Protein AF-A0A0M0JFM5-F1 (afdb_monomer)

InterPro domains:
  IPR006751 TAFII55 protein, conserved region [PF04658] (6-136)
  IPR006751 TAFII55 protein, conserved region [SM01370] (5-150)
  IPR037817 Transcription initiation factor TFIID subunit 7 [PTHR12228] (5-151)

Radius of gyration: 29.66 Å; Cα contacts (8 Å, |Δi|>4): 193; c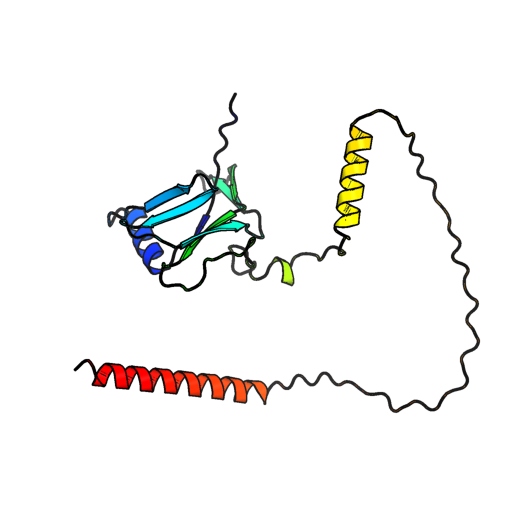hains: 1; bounding box: 48×75×88 Å

Nearest PDB structures (foldseek):
  5fur-assembly1_H  TM=8.829E-01  e=1.639E-09  Homo sapiens
  7eg9-assembly1_G  TM=7.108E-01  e=5.028E-10  Homo sapiens
  7egb-assembly1_G  TM=7.111E-01  e=5.659E-10  Homo sapiens
  4oy2-assembly3_F  TM=6.528E-01  e=6.028E-08  Saccharomyces cerevisiae S288C
  7xn7-assembly1_u  TM=4.251E-01  e=2.366E-03  Komagataella phaffii

Organism: NCBI:txid1460289

Foldseek 3Di:
DPPPADDDAAEADDPVLVVVVVCVVVVNDDKDWDWDADPVRQIWIDIVNATWQKDKAFEPDKAWDWDDDPVPDTDTRDIYGIYIHTHHPPPPDRPPHNYDCAHPDPVGHNVVVPPDDDDPDDDPVVVVVVVVVVVVCVVDPDDDPDDPDPDPPPPPPPDDDPDDDDDDDPPPPPPDPPPVVDPVVVVVVVVVVVVVVVVVVVVVVVVVVVD

Sequence (211 aa):
MTDSRE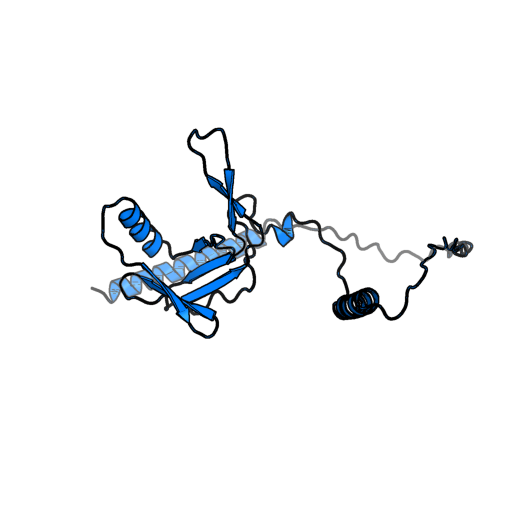ELMLLNVPDDVGVRLRKFLAGDEGVRLEVAFAPNGNPEVYVDGMPLHASLTSLPTVVEVHKSIDGSTFFKAGEIGRVLVTQPLVAAASPAAAELPDGLTPPAVDIRRRKWRKRPARDPAEVEHVAVELEALRGGSLKPEFELIKVEQEVPIEKPLPPPPPAAMPPSLKMKLVVSRSEDRARIQAKIEAVTKACDAARDKLKALGG

Solvent-accessible surface area (backbone atoms only — not comparable to full-atom values): 13369 Å² total; per-residue (Å²): 130,82,84,83,70,79,84,53,68,45,80,45,61,46,69,75,58,45,55,51,52,52,39,27,77,72,70,77,48,95,68,53,79,47,79,49,64,46,98,88,66,51,47,44,38,28,52,72,84,44,68,35,42,45,29,78,20,30,43,72,47,81,41,75,40,67,49,60,93,79,81,77,59,74,43,84,71,44,55,29,48,38,32,39,42,39,38,61,69,84,53,94,63,74,71,79,49,73,51,46,67,40,38,97,47,83,92,28,57,41,28,70,82,74,69,47,82,81,70,80,87,72,59,66,70,58,53,51,52,52,50,54,50,52,50,54,58,71,69,58,89,62,88,78,84,82,75,90,75,84,78,83,74,80,72,78,77,75,75,79,73,79,78,75,76,86,67,81,74,72,83,76,79,76,79,70,85,72,79,67,83,56,68,56,56,54,54,50,49,52,51,51,53,52,50,51,53,50,51,50,54,50,50,52,53,50,55,68,71,71,109

pLDDT: mean 78.9, std 17.41, range [34.56, 97.38]

Mean predicted aligned error: 17.87 Å

Structure (mmCIF, N/CA/C/O backbone):
data_AF-A0A0M0JFM5-F1
#
_entry.id   AF-A0A0M0JFM5-F1
#
loop_
_atom_site.group_PDB
_atom_site.id
_atom_site.type_symbol
_atom_site.label_atom_id
_atom_site.label_alt_id
_atom_site.label_comp_id
_atom_site.label_asym_id
_atom_site.label_entity_id
_atom_site.label_seq_id
_atom_site.pdbx_PDB_ins_code
_atom_site.Cartn_x
_atom_site.Cartn_y
_atom_site.Cartn_z
_atom_site.occupancy
_atom_site.B_iso_or_equiv
_atom_site.auth_seq_id
_atom_site.auth_comp_id
_atom_site.auth_asym_id
_atom_site.auth_atom_id
_atom_site.pdbx_PDB_model_num
A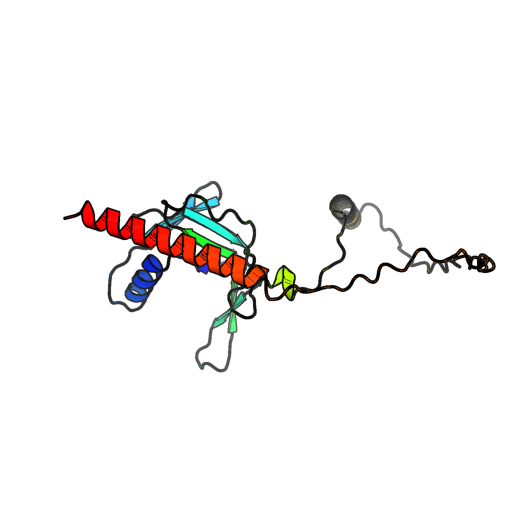TOM 1 N N . MET A 1 1 ? 10.971 27.921 -5.760 1.00 42.94 1 MET A N 1
ATOM 2 C CA . MET A 1 1 ? 9.744 27.239 -5.302 1.00 42.94 1 MET A CA 1
ATOM 3 C C . MET A 1 1 ? 10.110 25.798 -5.030 1.00 42.94 1 MET A C 1
ATOM 5 O O . MET A 1 1 ? 10.328 25.057 -5.975 1.00 42.94 1 MET A O 1
ATOM 9 N N . THR A 1 2 ? 10.293 25.429 -3.765 1.00 51.41 2 THR A N 1
ATOM 10 C CA . THR A 1 2 ? 10.287 24.016 -3.374 1.00 51.41 2 THR A CA 1
ATOM 11 C C . THR A 1 2 ? 8.880 23.498 -3.648 1.00 51.41 2 THR A C 1
ATOM 13 O O . THR A 1 2 ? 7.916 24.044 -3.116 1.00 51.41 2 THR A O 1
ATOM 16 N N . ASP A 1 3 ? 8.755 22.542 -4.565 1.00 59.69 3 ASP A N 1
ATOM 17 C CA . ASP A 1 3 ? 7.495 21.864 -4.871 1.00 59.69 3 ASP A CA 1
ATOM 18 C C . ASP A 1 3 ? 7.131 21.001 -3.653 1.00 59.69 3 ASP A C 1
ATOM 20 O O . ASP A 1 3 ? 7.592 19.871 -3.515 1.00 59.69 3 ASP A O 1
ATOM 24 N N . SER A 1 4 ? 6.409 21.585 -2.694 1.00 75.44 4 SER A N 1
ATOM 25 C CA . SER A 1 4 ? 5.980 20.921 -1.459 1.00 75.44 4 SER A CA 1
ATOM 26 C C . SER A 1 4 ? 4.798 19.995 -1.747 1.00 75.44 4 SER A C 1
ATOM 28 O O . SER A 1 4 ? 3.673 20.265 -1.330 1.00 75.44 4 SER A O 1
ATOM 30 N N . ARG A 1 5 ? 5.027 18.929 -2.518 1.00 78.31 5 ARG A N 1
ATOM 31 C CA . ARG A 1 5 ? 4.005 17.903 -2.750 1.00 78.31 5 ARG A CA 1
ATOM 32 C C . ARG A 1 5 ? 3.799 17.079 -1.486 1.00 78.31 5 ARG A C 1
ATOM 34 O O . ARG A 1 5 ? 4.760 16.717 -0.815 1.00 78.31 5 ARG A O 1
ATOM 41 N N . GLU A 1 6 ? 2.541 16.775 -1.184 1.00 83.88 6 GLU A N 1
ATOM 42 C CA . GLU A 1 6 ? 2.190 15.832 -0.124 1.00 83.88 6 GLU A CA 1
ATOM 43 C C . GLU A 1 6 ? 2.693 14.432 -0.514 1.00 83.88 6 GLU A C 1
ATOM 45 O O . GLU A 1 6 ? 2.367 13.928 -1.591 1.00 83.88 6 GLU A O 1
ATOM 50 N N . GLU A 1 7 ? 3.481 13.795 0.355 1.00 86.81 7 GLU A N 1
ATOM 51 C CA . GLU A 1 7 ? 3.872 12.394 0.197 1.00 86.81 7 GLU A CA 1
ATOM 52 C C . GLU A 1 7 ? 2.933 11.512 1.024 1.00 86.81 7 GLU A C 1
ATOM 54 O O . GLU A 1 7 ? 2.789 11.693 2.235 1.00 86.81 7 GLU A O 1
ATOM 59 N N . LEU A 1 8 ? 2.261 10.571 0.358 1.00 91.62 8 LEU A N 1
ATOM 60 C CA . LEU A 1 8 ? 1.257 9.705 0.968 1.00 91.62 8 LEU A CA 1
ATOM 61 C C . LEU A 1 8 ? 1.740 8.255 0.973 1.00 91.62 8 LEU A C 1
ATOM 63 O O . LEU A 1 8 ? 2.200 7.719 -0.037 1.00 91.62 8 LEU A O 1
ATOM 67 N N . MET A 1 9 ? 1.577 7.593 2.113 1.00 91.19 9 MET A N 1
ATOM 68 C CA . MET A 1 9 ? 1.904 6.181 2.293 1.00 91.19 9 MET A CA 1
ATOM 69 C C . MET A 1 9 ? 0.844 5.487 3.142 1.00 91.19 9 MET A C 1
ATOM 71 O O . MET A 1 9 ? 0.149 6.125 3.933 1.00 91.19 9 MET A O 1
ATOM 75 N N . LEU A 1 10 ? 0.724 4.170 2.986 1.00 94.75 10 LEU A N 1
ATOM 76 C CA . LEU A 1 10 ? -0.112 3.361 3.871 1.00 94.75 10 LEU A CA 1
ATOM 77 C C . LEU A 1 10 ? 0.696 2.868 5.054 1.00 94.75 10 LEU A C 1
ATOM 79 O O . LEU A 1 10 ? 1.837 2.451 4.889 1.00 94.75 10 LEU A O 1
ATOM 83 N N . LEU A 1 11 ? 0.067 2.840 6.221 1.00 94.50 11 LEU A N 1
ATOM 84 C CA . LEU A 1 11 ? 0.594 2.179 7.403 1.00 94.50 11 LEU A CA 1
ATOM 85 C C . LEU A 1 11 ? -0.211 0.898 7.632 1.00 94.50 11 LEU A C 1
ATOM 87 O O . LEU A 1 11 ? -1.408 0.952 7.910 1.00 94.50 11 LEU A O 1
ATOM 91 N N . ASN A 1 12 ? 0.447 -0.249 7.495 1.00 94.12 12 ASN A N 1
ATOM 92 C CA . ASN A 1 12 ? -0.121 -1.548 7.819 1.00 94.12 12 ASN A CA 1
ATOM 93 C C . ASN A 1 12 ? 0.362 -1.979 9.208 1.00 94.12 12 ASN A C 1
ATOM 95 O O . ASN A 1 12 ? 1.567 -2.110 9.434 1.00 94.12 12 ASN A O 1
ATOM 99 N N . VAL A 1 13 ? -0.582 -2.188 10.125 1.00 93.56 13 VAL A N 1
ATOM 100 C CA . VAL A 1 13 ? -0.326 -2.534 11.528 1.00 93.56 13 VAL A CA 1
ATOM 101 C C . VAL A 1 13 ? -0.930 -3.881 11.897 1.00 93.56 13 VAL A C 1
ATOM 103 O O . VAL A 1 13 ? -1.931 -4.273 11.296 1.00 93.56 13 VAL A O 1
ATOM 106 N N . PRO A 1 14 ? -0.378 -4.567 12.912 1.00 93.12 14 PRO A N 1
ATOM 107 C CA . PRO A 1 14 ? -1.027 -5.719 13.526 1.00 93.12 14 PRO A CA 1
ATOM 108 C C . PRO A 1 14 ? -2.466 -5.411 13.964 1.00 93.12 14 PRO A C 1
ATOM 110 O O . PRO A 1 14 ? -2.783 -4.277 14.331 1.00 93.12 14 PRO A O 1
ATOM 113 N N . ASP A 1 15 ? -3.340 -6.417 13.940 1.00 93.31 15 ASP A N 1
ATOM 114 C CA . ASP A 1 15 ? -4.776 -6.231 14.189 1.00 93.31 15 ASP A CA 1
ATOM 115 C C . ASP A 1 15 ? -5.075 -5.618 15.564 1.00 93.31 15 ASP A C 1
ATOM 117 O O . ASP A 1 15 ? -5.936 -4.742 15.680 1.00 93.31 15 ASP A O 1
ATOM 121 N N . ASP A 1 16 ? -4.345 -6.039 16.598 1.00 91.12 16 ASP A N 1
ATOM 122 C CA . ASP A 1 16 ? -4.463 -5.539 17.969 1.00 91.12 16 ASP A CA 1
ATOM 123 C C . ASP A 1 16 ? -4.112 -4.046 18.063 1.00 91.12 16 ASP A C 1
ATOM 125 O O . ASP A 1 16 ? -4.853 -3.258 18.661 1.00 91.12 16 ASP A O 1
ATOM 129 N N . VAL A 1 17 ? -3.032 -3.635 17.393 1.00 92.50 17 VAL A N 1
ATOM 130 C CA . VAL A 1 17 ? -2.634 -2.228 17.246 1.00 92.50 17 VAL A CA 1
ATOM 131 C C . VAL A 1 17 ? -3.675 -1.459 16.431 1.00 92.50 17 VAL A C 1
ATOM 133 O O . VAL A 1 17 ? -4.069 -0.353 16.803 1.00 92.50 17 VAL A O 1
ATOM 136 N N . GLY A 1 18 ? -4.179 -2.050 15.348 1.00 93.19 18 GLY A N 1
ATOM 137 C CA . GLY A 1 18 ? -5.180 -1.439 14.480 1.00 93.19 18 GLY A CA 1
ATOM 138 C C . GLY A 1 18 ? -6.498 -1.145 15.196 1.00 93.19 18 GLY A C 1
ATOM 139 O O . GLY A 1 18 ? -7.093 -0.092 14.972 1.00 93.19 18 GLY A O 1
ATOM 140 N N . VAL A 1 19 ? -6.959 -2.035 16.083 1.00 92.69 19 VAL A N 1
ATOM 141 C CA . VAL A 1 19 ? -8.163 -1.799 16.903 1.00 92.69 19 VAL A CA 1
ATOM 142 C C . VAL A 1 19 ? -7.972 -0.588 17.814 1.00 92.69 19 VAL A C 1
ATOM 144 O O . VAL A 1 19 ? -8.851 0.271 17.875 1.00 92.69 19 VAL A O 1
ATOM 147 N N . ARG A 1 20 ? -6.819 -0.491 18.480 1.00 91.25 20 ARG A N 1
ATOM 148 C CA . ARG A 1 20 ? -6.489 0.630 19.370 1.00 91.25 20 ARG A CA 1
ATOM 149 C C . ARG A 1 20 ? -6.382 1.954 18.616 1.00 91.25 20 ARG A C 1
ATOM 151 O O . ARG A 1 20 ? -7.001 2.932 19.019 1.00 91.25 20 ARG A O 1
ATOM 158 N N . LEU A 1 21 ? -5.677 1.976 17.483 1.00 92.56 21 LEU A N 1
ATOM 159 C CA . LEU A 1 21 ? -5.562 3.178 16.651 1.00 92.56 21 LEU A CA 1
ATOM 160 C C . LEU A 1 21 ? -6.923 3.652 16.128 1.00 92.56 21 LEU A C 1
ATOM 162 O O . LEU A 1 21 ? -7.171 4.852 16.087 1.00 92.56 21 LEU A O 1
ATOM 166 N N . ARG A 1 22 ? -7.837 2.736 15.777 1.00 92.56 22 ARG A N 1
ATOM 167 C CA . ARG A 1 22 ? -9.201 3.107 15.367 1.00 92.56 22 ARG A CA 1
ATOM 168 C C . ARG A 1 22 ? -9.995 3.774 16.491 1.00 92.56 22 ARG A C 1
ATOM 170 O O . ARG A 1 22 ? -10.676 4.755 16.218 1.00 92.56 22 ARG A O 1
ATOM 177 N N . LYS A 1 23 ? -9.883 3.288 17.732 1.00 90.50 23 LYS A N 1
ATOM 178 C CA . LYS A 1 23 ? -10.497 3.942 18.903 1.00 90.50 23 LYS A CA 1
ATOM 179 C C . LYS A 1 23 ? -9.912 5.333 19.154 1.00 90.50 23 LYS A C 1
ATOM 181 O O . LYS A 1 23 ? -10.657 6.273 19.404 1.00 90.50 23 LYS A O 1
ATOM 186 N N . PHE A 1 24 ? -8.594 5.481 19.022 1.00 89.44 24 PHE A N 1
ATOM 187 C CA . PHE A 1 24 ? -7.937 6.787 19.123 1.00 89.44 24 PHE A CA 1
ATOM 188 C C . PHE A 1 24 ? -8.419 7.767 18.051 1.00 89.44 24 PHE A C 1
ATOM 190 O O . PHE A 1 24 ? -8.780 8.896 18.371 1.00 89.44 24 PHE A O 1
ATOM 197 N N . LEU A 1 25 ? -8.507 7.329 16.793 1.00 89.94 25 LEU A N 1
ATOM 198 C CA . LEU A 1 25 ? -9.024 8.153 15.695 1.00 89.94 25 LEU A CA 1
ATOM 199 C C . LEU A 1 25 ? -10.507 8.522 15.866 1.00 89.94 25 LEU A C 1
ATOM 201 O O . LEU A 1 25 ? -10.935 9.548 15.344 1.00 89.94 25 LEU A O 1
ATOM 205 N N . ALA A 1 26 ? -11.280 7.710 16.593 1.00 91.00 26 ALA A N 1
ATOM 206 C CA . ALA A 1 26 ? -12.660 8.015 16.968 1.00 91.00 26 ALA A CA 1
ATOM 207 C C . ALA A 1 26 ? -12.773 8.991 18.160 1.00 91.00 26 ALA A C 1
ATOM 209 O O . ALA A 1 26 ? -13.852 9.526 18.395 1.00 91.00 26 ALA A O 1
ATOM 210 N N . GLY A 1 27 ? -11.669 9.261 18.869 1.00 86.88 27 GLY A N 1
ATOM 211 C CA . GLY A 1 27 ? -11.615 10.163 20.022 1.00 86.88 27 GLY A CA 1
ATOM 212 C C . GLY A 1 27 ? -11.806 9.494 21.389 1.00 86.88 27 GLY A C 1
ATOM 213 O O . GLY A 1 27 ? -11.959 10.209 22.376 1.00 86.88 27 GLY A O 1
ATOM 214 N N . ASP A 1 28 ? -11.786 8.158 21.466 1.00 79.19 28 ASP A N 1
ATOM 215 C CA . ASP A 1 28 ? -12.146 7.412 22.684 1.00 79.19 28 ASP A CA 1
ATOM 216 C C . ASP A 1 28 ? -10.974 7.209 23.668 1.00 79.19 28 ASP A C 1
ATOM 218 O O . ASP A 1 28 ? -11.127 7.374 24.876 1.00 79.19 28 ASP A O 1
ATOM 222 N N . GLU A 1 29 ? -9.797 6.819 23.170 1.00 77.12 29 GLU A N 1
ATOM 223 C CA . GLU A 1 29 ? -8.611 6.474 23.975 1.00 77.12 29 GLU A CA 1
ATOM 224 C C . GLU A 1 29 ? -7.370 7.171 23.417 1.00 77.12 29 GLU A C 1
ATOM 226 O O . GLU A 1 29 ? -7.233 7.291 22.207 1.00 77.12 29 GLU A O 1
ATOM 231 N N . GLY A 1 30 ? -6.428 7.583 24.270 1.00 77.81 30 GLY A N 1
ATOM 232 C CA . GLY A 1 30 ? -5.140 8.117 23.821 1.00 77.81 30 GLY A CA 1
ATOM 233 C C . GLY A 1 30 ? -4.180 6.999 23.415 1.00 77.81 30 GLY A C 1
ATOM 234 O O . GLY A 1 30 ? -3.706 6.275 24.283 1.00 77.81 30 GLY A O 1
ATOM 235 N N . VAL A 1 31 ? -3.859 6.887 22.124 1.00 85.62 31 VAL A N 1
ATOM 236 C CA . VAL A 1 31 ? -2.767 6.037 21.621 1.00 85.62 31 VAL A CA 1
ATOM 237 C C . VAL A 1 31 ? -1.690 6.938 21.038 1.00 85.62 31 VAL A C 1
ATOM 239 O O . VAL A 1 31 ? -1.974 7.816 20.224 1.00 85.62 31 VAL A O 1
ATOM 242 N N . ARG A 1 32 ? -0.440 6.723 21.439 1.00 89.31 32 ARG A N 1
ATOM 243 C CA . ARG A 1 32 ? 0.717 7.440 20.906 1.00 89.31 32 ARG A CA 1
ATOM 244 C C . ARG A 1 32 ? 1.338 6.623 19.780 1.00 89.31 32 ARG A C 1
ATOM 246 O O . ARG A 1 32 ? 1.928 5.576 20.028 1.00 89.31 32 ARG A O 1
ATOM 253 N N . LEU A 1 33 ? 1.206 7.117 18.552 1.00 92.12 33 LEU A N 1
ATOM 254 C CA . LEU A 1 33 ? 1.874 6.578 17.370 1.00 92.12 33 LEU A CA 1
ATOM 255 C C . LEU A 1 33 ? 3.057 7.474 17.004 1.00 92.12 33 LEU A C 1
ATOM 257 O O . LEU A 1 33 ? 2.877 8.666 16.763 1.00 92.12 33 LEU A O 1
ATOM 261 N N . GLU A 1 34 ? 4.244 6.888 16.921 1.00 94.69 34 GLU A N 1
ATOM 262 C CA . GLU A 1 34 ? 5.459 7.571 16.485 1.00 94.69 34 GLU A CA 1
ATOM 263 C C . GLU A 1 34 ? 6.049 6.822 15.289 1.00 94.69 34 GLU A C 1
ATOM 265 O O . GLU A 1 34 ? 6.209 5.602 15.318 1.00 94.69 34 GLU A O 1
ATOM 270 N N . VAL A 1 35 ? 6.338 7.563 14.219 1.00 94.12 35 VAL A N 1
ATOM 271 C CA . VAL A 1 35 ? 6.947 7.046 12.991 1.00 94.12 35 VAL A CA 1
ATOM 272 C C . VAL A 1 35 ? 8.143 7.926 12.673 1.00 94.12 35 VAL A C 1
ATOM 274 O O . VAL A 1 35 ? 8.003 9.140 12.522 1.00 94.12 35 VAL A O 1
ATOM 277 N N . ALA A 1 36 ? 9.313 7.312 12.573 1.00 93.06 36 ALA A N 1
ATOM 278 C CA . ALA A 1 36 ? 10.557 7.968 12.215 1.00 93.06 36 ALA A CA 1
ATOM 279 C C . ALA A 1 36 ? 11.264 7.185 11.108 1.00 93.06 36 ALA A C 1
ATOM 281 O O . ALA A 1 36 ? 11.000 6.005 10.886 1.00 93.06 36 ALA A O 1
ATOM 282 N N . PHE A 1 37 ? 12.179 7.850 10.413 1.00 91.38 37 PHE A N 1
ATOM 283 C CA . PHE A 1 37 ? 13.093 7.206 9.481 1.00 91.38 37 PHE A CA 1
ATOM 284 C C . PHE A 1 37 ? 14.508 7.450 9.982 1.00 91.38 37 PHE A C 1
ATOM 286 O O . PHE A 1 37 ? 14.931 8.597 10.136 1.00 91.38 37 PHE A O 1
ATOM 293 N N . ALA A 1 38 ? 15.230 6.369 10.257 1.00 89.62 38 ALA A N 1
ATOM 294 C CA . ALA A 1 38 ? 16.634 6.445 10.613 1.00 89.62 38 ALA A CA 1
ATOM 295 C C . ALA A 1 38 ? 17.457 6.997 9.427 1.00 89.62 38 ALA A C 1
ATOM 297 O O . ALA A 1 38 ? 17.010 6.937 8.279 1.00 89.62 38 ALA A O 1
ATOM 298 N N . PRO A 1 39 ? 18.687 7.501 9.648 1.00 89.62 39 PRO A N 1
ATOM 299 C CA . PRO A 1 39 ? 19.521 8.064 8.578 1.00 89.62 39 PRO A CA 1
ATOM 300 C C . PRO A 1 39 ? 19.827 7.098 7.422 1.00 89.62 39 PRO A C 1
ATOM 302 O O . PRO A 1 39 ? 20.121 7.530 6.313 1.00 89.62 39 PRO A O 1
ATOM 305 N N . ASN A 1 40 ? 19.755 5.788 7.672 1.00 85.19 40 ASN A N 1
ATOM 306 C CA . ASN A 1 40 ? 19.890 4.743 6.653 1.00 85.19 40 ASN A CA 1
ATOM 307 C C . ASN A 1 40 ? 18.597 4.502 5.844 1.00 85.19 40 ASN A C 1
ATOM 309 O O . ASN A 1 40 ? 18.573 3.616 4.995 1.00 85.19 40 ASN A O 1
ATOM 313 N N . GLY A 1 41 ? 17.531 5.261 6.111 1.00 83.44 41 GLY A N 1
ATOM 314 C CA . GLY A 1 41 ? 16.222 5.141 5.473 1.00 83.44 41 GLY A CA 1
ATOM 315 C C . GLY A 1 41 ? 15.332 4.041 6.053 1.00 83.44 41 GLY A C 1
ATOM 316 O O . GLY A 1 41 ? 14.206 3.874 5.583 1.00 83.44 41 GLY A O 1
ATOM 317 N N . ASN A 1 42 ? 15.794 3.299 7.065 1.00 87.44 42 ASN A N 1
ATOM 318 C CA . ASN A 1 42 ? 14.965 2.281 7.698 1.00 87.44 42 ASN A CA 1
ATOM 319 C C . ASN A 1 42 ? 13.876 2.945 8.546 1.00 87.44 42 ASN A C 1
ATOM 321 O O . ASN A 1 42 ? 14.177 3.856 9.322 1.00 87.44 42 ASN A O 1
ATOM 325 N N . PRO A 1 43 ? 12.620 2.496 8.428 1.00 92.31 43 PRO A N 1
ATOM 326 C CA . PRO A 1 43 ? 11.556 3.029 9.249 1.00 92.31 43 PRO A CA 1
ATOM 327 C C . PRO A 1 43 ? 11.640 2.480 10.676 1.00 92.31 43 PRO A C 1
ATOM 329 O O . PRO A 1 43 ? 11.912 1.300 10.896 1.00 92.31 43 PRO A O 1
ATOM 332 N N . GLU A 1 44 ? 11.321 3.334 11.635 1.00 93.00 44 GLU A N 1
ATOM 333 C CA . GLU A 1 44 ? 11.138 2.995 13.038 1.00 93.00 44 GLU A CA 1
ATOM 334 C C . GLU A 1 44 ? 9.716 3.380 13.440 1.00 93.00 44 GLU A C 1
ATOM 336 O O . GLU A 1 44 ? 9.293 4.521 13.245 1.00 93.00 44 GLU A O 1
ATOM 341 N N . VAL A 1 45 ? 8.956 2.418 13.967 1.00 94.19 45 VAL A N 1
ATOM 342 C CA . VAL A 1 45 ? 7.560 2.628 14.364 1.00 94.19 45 VAL A CA 1
ATOM 343 C C . VAL A 1 45 ? 7.381 2.208 15.810 1.00 94.19 45 VAL A C 1
ATOM 345 O O . VAL A 1 45 ? 7.715 1.079 16.175 1.00 94.19 45 VAL A O 1
ATOM 348 N N . TYR A 1 46 ? 6.807 3.101 16.610 1.00 93.62 46 TYR A N 1
ATOM 349 C CA . TYR A 1 46 ? 6.502 2.868 18.014 1.00 93.62 46 TYR A CA 1
ATOM 350 C C . TYR A 1 46 ? 5.024 3.131 18.282 1.00 93.62 46 TYR A C 1
ATOM 352 O O . TYR A 1 46 ? 4.448 4.112 17.807 1.00 93.62 46 TYR A O 1
ATOM 360 N N . VAL A 1 47 ? 4.414 2.256 19.076 1.00 92.69 47 VAL A N 1
ATOM 361 C CA . VAL A 1 47 ? 3.035 2.407 19.545 1.00 92.69 47 VAL A CA 1
ATOM 362 C C . VAL A 1 47 ? 3.042 2.320 21.063 1.00 92.69 47 VAL A C 1
ATOM 364 O O . VAL A 1 47 ? 3.405 1.289 21.622 1.00 92.69 47 VAL A O 1
ATOM 367 N N . ASP A 1 48 ? 2.669 3.409 21.735 1.00 91.00 48 ASP A N 1
ATOM 368 C CA . ASP A 1 48 ? 2.781 3.579 23.192 1.00 91.00 48 ASP A CA 1
ATOM 369 C C . ASP A 1 48 ? 4.189 3.244 23.719 1.00 91.00 48 ASP A C 1
ATOM 371 O O . ASP A 1 48 ? 4.364 2.575 24.735 1.00 91.00 48 ASP A O 1
ATOM 375 N N . GLY A 1 49 ? 5.212 3.684 22.978 1.00 91.00 49 GLY A N 1
ATOM 376 C CA . GLY A 1 49 ? 6.624 3.435 23.289 1.00 91.00 49 GLY A CA 1
ATOM 377 C C . GLY A 1 49 ? 7.112 2.016 22.978 1.00 91.00 49 GLY A C 1
ATOM 378 O O . GLY A 1 49 ? 8.301 1.741 23.123 1.00 91.00 49 GLY A O 1
ATOM 379 N N . MET A 1 50 ? 6.237 1.117 22.518 1.00 90.81 50 MET A N 1
ATOM 380 C CA . MET A 1 50 ? 6.607 -0.251 22.152 1.00 90.81 50 MET A CA 1
ATOM 381 C C . MET A 1 50 ? 7.032 -0.315 20.678 1.00 90.81 50 MET A C 1
ATOM 383 O O . MET A 1 50 ? 6.236 0.062 19.813 1.00 90.81 50 MET A O 1
ATOM 387 N N . PRO A 1 51 ? 8.251 -0.795 20.365 1.00 92.44 51 PRO A N 1
ATOM 388 C CA . PRO A 1 51 ? 8.738 -0.862 18.992 1.00 92.44 51 PRO A CA 1
ATOM 389 C C . PRO A 1 51 ? 8.049 -1.973 18.195 1.00 92.44 51 PRO A C 1
ATOM 391 O O . PRO A 1 51 ? 7.818 -3.078 18.696 1.00 92.44 51 PRO A O 1
ATOM 394 N N . LEU A 1 52 ? 7.796 -1.697 16.919 1.00 91.75 52 LEU A N 1
ATOM 395 C CA . LEU A 1 52 ? 7.380 -2.678 15.920 1.00 91.75 52 LEU A CA 1
ATOM 396 C C . LEU A 1 52 ? 8.502 -2.885 14.897 1.00 91.75 52 LEU A C 1
ATOM 398 O O . LEU A 1 52 ? 9.194 -1.941 14.515 1.00 91.75 52 LEU A O 1
ATOM 402 N N . HIS A 1 53 ? 8.654 -4.115 14.401 1.00 91.44 53 HIS A N 1
ATOM 403 C CA . HIS A 1 53 ? 9.454 -4.346 13.201 1.00 91.44 53 HIS A CA 1
ATOM 404 C C . HIS A 1 53 ? 8.759 -3.678 12.025 1.00 91.44 53 HIS A C 1
ATOM 406 O O . HIS A 1 53 ? 7.604 -3.993 11.761 1.00 91.44 53 HIS A O 1
ATOM 412 N N . ALA A 1 54 ? 9.452 -2.787 11.322 1.00 91.50 54 ALA A N 1
ATOM 413 C CA . ALA A 1 54 ? 8.881 -2.013 10.234 1.00 91.50 54 ALA A CA 1
ATOM 414 C C . ALA A 1 54 ? 9.704 -2.171 8.950 1.00 91.50 54 ALA A C 1
ATOM 416 O O . ALA A 1 54 ? 10.934 -2.212 8.982 1.00 91.50 54 ALA A O 1
ATOM 417 N N . SER A 1 55 ? 9.023 -2.242 7.811 1.00 91.12 55 SER A N 1
ATOM 418 C CA . SER A 1 55 ? 9.644 -2.253 6.488 1.00 91.12 55 SER A CA 1
ATOM 419 C C . SER A 1 55 ? 8.835 -1.410 5.509 1.00 91.12 55 SER A C 1
ATOM 421 O O . SER A 1 55 ? 7.608 -1.499 5.449 1.00 91.12 55 SER A O 1
ATOM 423 N N . LEU A 1 56 ? 9.521 -0.578 4.725 1.00 91.88 56 LEU A N 1
ATOM 424 C CA . LEU A 1 56 ? 8.896 0.160 3.634 1.00 91.88 56 LEU A CA 1
ATOM 425 C C . LEU A 1 56 ? 8.932 -0.703 2.369 1.00 91.88 56 LEU A C 1
ATOM 427 O O . LEU A 1 56 ? 9.996 -0.943 1.801 1.00 91.88 56 LEU A O 1
ATOM 431 N N . THR A 1 57 ? 7.765 -1.153 1.926 1.00 92.50 57 THR A N 1
ATOM 432 C CA . THR A 1 57 ? 7.606 -2.086 0.806 1.00 92.50 57 THR A CA 1
ATOM 433 C C . THR A 1 57 ? 6.784 -1.448 -0.313 1.00 92.50 57 THR A C 1
ATOM 435 O O . THR A 1 57 ? 5.889 -0.638 -0.066 1.00 92.50 57 THR A O 1
ATOM 438 N N . SER A 1 58 ? 7.062 -1.806 -1.568 1.00 93.50 58 SER A N 1
ATOM 439 C CA . SER A 1 58 ? 6.287 -1.317 -2.717 1.00 93.50 58 SER A CA 1
ATOM 440 C C . SER A 1 58 ? 4.943 -2.040 -2.848 1.00 93.50 58 SER A C 1
ATOM 442 O O . SER A 1 58 ? 4.847 -3.241 -2.601 1.00 93.50 58 SER A O 1
ATOM 444 N N . LEU A 1 59 ? 3.899 -1.327 -3.269 1.00 94.88 59 LEU A N 1
ATOM 445 C CA . LEU A 1 59 ? 2.638 -1.932 -3.690 1.00 94.88 59 LEU A CA 1
ATOM 446 C C . LEU A 1 59 ? 2.721 -2.343 -5.162 1.00 94.88 59 LEU A C 1
ATOM 448 O O . LEU A 1 59 ? 3.278 -1.597 -5.969 1.00 94.88 59 LEU A O 1
ATOM 452 N N . PRO A 1 60 ? 2.077 -3.455 -5.554 1.00 94.06 60 PRO A N 1
ATOM 453 C CA . PRO A 1 60 ? 1.989 -3.813 -6.960 1.00 94.06 60 PRO A CA 1
ATOM 454 C C . PRO A 1 60 ? 1.089 -2.853 -7.738 1.00 94.06 60 PRO A C 1
ATOM 456 O O . PRO A 1 60 ? 1.254 -2.706 -8.938 1.00 94.06 60 PRO A O 1
ATOM 459 N N . THR A 1 61 ? 0.140 -2.179 -7.090 1.00 94.31 61 THR A N 1
ATOM 460 C CA . THR A 1 61 ? -0.778 -1.225 -7.728 1.00 94.31 61 THR A CA 1
ATOM 461 C C . THR A 1 61 ? -0.505 0.201 -7.273 1.00 94.31 61 THR A C 1
ATOM 463 O O . THR A 1 61 ? -0.329 0.426 -6.078 1.00 94.31 61 THR A O 1
ATOM 466 N N . VAL A 1 62 ? -0.581 1.163 -8.196 1.00 94.31 62 VAL A N 1
ATOM 467 C CA . VAL A 1 62 ? -0.649 2.592 -7.856 1.00 94.31 62 VAL A CA 1
ATOM 468 C C . VAL A 1 62 ? -2.069 2.920 -7.404 1.00 94.31 62 VAL A C 1
ATOM 470 O O . VAL A 1 62 ? -3.030 2.584 -8.098 1.00 94.31 62 VAL A O 1
ATOM 473 N N . VAL A 1 63 ? -2.201 3.548 -6.239 1.00 95.88 63 VAL A N 1
ATOM 474 C CA . VAL A 1 63 ? -3.491 3.904 -5.640 1.00 95.88 63 VAL A CA 1
ATOM 475 C C . VAL A 1 63 ? -3.624 5.415 -5.604 1.00 95.88 63 VAL A C 1
ATOM 477 O O . VAL A 1 63 ? -2.835 6.092 -4.957 1.00 95.88 63 VAL A O 1
ATOM 480 N N . GLU A 1 64 ? -4.624 5.954 -6.290 1.00 95.00 64 GLU A N 1
ATOM 481 C CA . GLU A 1 64 ? -4.872 7.394 -6.303 1.00 95.00 64 GLU A CA 1
ATOM 482 C C . GLU A 1 64 ? -5.763 7.816 -5.137 1.00 95.00 64 GLU A C 1
ATOM 484 O O . GLU A 1 64 ? -6.828 7.242 -4.897 1.00 95.00 64 GLU A O 1
ATOM 489 N N . VAL A 1 65 ? -5.343 8.865 -4.437 1.00 95.44 65 VAL A N 1
ATOM 490 C CA . VAL A 1 65 ? -6.091 9.453 -3.330 1.00 95.44 65 VAL A CA 1
ATOM 491 C C . VAL A 1 65 ? -6.907 10.616 -3.860 1.00 95.44 65 VAL A C 1
ATOM 493 O O . VAL A 1 65 ? -6.369 11.543 -4.467 1.00 95.44 65 VAL A O 1
ATOM 496 N N . HIS A 1 66 ? -8.208 10.573 -3.596 1.00 95.56 66 HIS A N 1
ATOM 497 C CA . HIS A 1 66 ? -9.155 11.589 -4.019 1.00 95.56 66 HIS A CA 1
ATOM 498 C C . HIS A 1 66 ? -9.827 12.229 -2.808 1.00 95.56 66 HIS A C 1
ATOM 500 O O . HIS A 1 66 ? -10.219 11.536 -1.870 1.00 95.56 66 HIS A O 1
ATOM 506 N N . LYS A 1 67 ? -9.981 13.552 -2.846 1.00 95.31 67 LYS A N 1
ATOM 507 C CA . LYS A 1 67 ? -10.778 14.315 -1.881 1.00 95.31 67 LYS A CA 1
ATOM 508 C C . LYS A 1 67 ? -12.081 14.740 -2.557 1.00 95.31 67 LYS A C 1
ATOM 510 O O . LYS A 1 67 ? -12.095 15.068 -3.744 1.00 95.31 67 LYS A O 1
ATOM 515 N N . SER A 1 68 ? -13.171 14.722 -1.803 1.00 96.94 68 SER A N 1
ATOM 516 C CA . SER A 1 68 ? -14.488 15.163 -2.254 1.00 96.94 68 SER A CA 1
ATOM 517 C C . SER A 1 68 ? -15.200 15.869 -1.106 1.00 96.94 68 SER A C 1
ATOM 519 O O . SER A 1 68 ? -15.031 15.486 0.051 1.00 96.94 68 SER A O 1
ATOM 521 N N . ILE A 1 69 ? -15.962 16.913 -1.433 1.00 97.25 69 ILE A N 1
ATOM 522 C CA . ILE A 1 69 ? -16.805 17.645 -0.475 1.00 97.25 69 ILE A CA 1
ATOM 523 C C . ILE A 1 69 ? -18.246 17.124 -0.542 1.00 97.25 69 ILE A C 1
ATOM 525 O O . ILE A 1 69 ? -18.926 17.045 0.475 1.00 97.25 69 ILE A O 1
ATOM 529 N N . ASP A 1 70 ? -18.706 16.756 -1.738 1.00 96.38 70 ASP A N 1
ATOM 530 C CA . ASP A 1 70 ? -20.092 16.403 -2.052 1.00 96.38 70 ASP A CA 1
ATOM 531 C C . ASP A 1 70 ? -20.310 14.894 -2.275 1.00 96.38 70 ASP A C 1
ATOM 533 O O . ASP A 1 70 ? -21.444 14.448 -2.433 1.00 96.38 70 ASP A O 1
ATOM 537 N N . GLY A 1 71 ? -19.236 14.101 -2.318 1.00 94.94 71 GLY A N 1
ATOM 538 C CA . GLY A 1 71 ? -19.268 12.669 -2.621 1.00 94.94 71 GLY A CA 1
ATOM 539 C C . GLY A 1 71 ? -19.532 12.336 -4.094 1.00 94.94 71 GLY A C 1
ATOM 540 O O . GLY A 1 71 ? -19.665 11.158 -4.424 1.00 94.94 71 GLY A O 1
ATOM 541 N N . SER A 1 72 ? -19.610 13.341 -4.973 1.00 95.94 72 SER A N 1
ATOM 542 C CA . SER A 1 72 ? -19.914 13.169 -6.401 1.00 95.94 72 SER A CA 1
ATOM 543 C C . SER A 1 72 ? -18.764 13.628 -7.294 1.00 95.94 72 SER A C 1
ATOM 545 O O . SER A 1 72 ? -18.412 12.950 -8.260 1.00 95.94 72 SER A O 1
ATOM 547 N N . THR A 1 73 ? -18.120 14.735 -6.920 1.00 97.12 73 THR A N 1
ATOM 548 C CA . THR A 1 73 ? -16.961 15.284 -7.615 1.00 97.12 73 THR A CA 1
ATOM 549 C C . THR A 1 73 ? -15.703 14.968 -6.820 1.00 97.12 73 THR A C 1
ATOM 551 O O . THR A 1 73 ? -15.606 15.270 -5.629 1.00 97.12 73 THR A O 1
ATOM 554 N N . PHE A 1 74 ? -14.722 14.363 -7.484 1.00 97.38 74 PHE A N 1
ATOM 555 C CA . PHE A 1 74 ? -13.488 13.892 -6.865 1.00 97.38 74 PHE A CA 1
ATOM 556 C C . PHE A 1 74 ? -12.281 14.621 -7.452 1.00 97.38 74 PHE A C 1
ATOM 558 O O . PHE A 1 74 ? -12.112 14.680 -8.668 1.00 97.38 74 PHE A O 1
ATOM 565 N N . PHE A 1 75 ? -11.417 15.134 -6.579 1.00 95.75 75 PHE A N 1
ATOM 566 C CA . PHE A 1 75 ? -10.183 15.820 -6.956 1.00 95.75 75 PHE A CA 1
ATOM 567 C C . PHE A 1 75 ? -8.980 14.998 -6.500 1.00 95.75 75 PHE A C 1
ATOM 569 O O . PHE A 1 75 ? -8.898 14.626 -5.325 1.00 95.75 75 PHE A O 1
ATOM 576 N N . LYS A 1 76 ? -8.047 14.710 -7.417 1.00 94.56 76 LYS A N 1
ATOM 577 C CA . LYS A 1 76 ? -6.809 13.988 -7.097 1.00 94.56 76 LYS A CA 1
ATOM 578 C C . LYS A 1 76 ? -5.985 14.812 -6.106 1.00 94.56 76 LYS A C 1
ATOM 580 O O . LYS A 1 76 ? -5.606 15.942 -6.396 1.00 94.56 76 LYS A O 1
ATOM 585 N N . ALA A 1 77 ? -5.719 14.226 -4.946 1.00 92.75 77 ALA A N 1
ATOM 586 C CA . ALA A 1 77 ? -4.895 14.806 -3.894 1.00 92.75 77 ALA A CA 1
ATOM 587 C C . ALA A 1 77 ? -3.478 14.223 -3.894 1.00 92.75 77 ALA A C 1
ATOM 589 O O . ALA A 1 77 ? -2.531 14.915 -3.544 1.00 92.75 77 ALA A O 1
ATOM 590 N N . GLY A 1 78 ? -3.325 12.966 -4.313 1.00 93.75 78 GLY A N 1
ATOM 591 C CA . GLY A 1 78 ? -2.024 12.315 -4.361 1.00 93.75 78 GLY A CA 1
ATOM 592 C C . GLY A 1 78 ? -2.113 10.877 -4.839 1.00 93.75 78 GLY A C 1
ATOM 593 O O . GLY A 1 78 ? -3.138 10.428 -5.356 1.00 93.75 78 GLY A O 1
ATOM 594 N N . GLU A 1 79 ? -1.020 10.153 -4.663 1.00 94.62 79 GLU A N 1
ATOM 595 C CA . GLU A 1 79 ? -0.911 8.748 -5.021 1.00 94.62 79 GLU A CA 1
ATOM 596 C C . GLU A 1 79 ? -0.069 7.995 -3.999 1.00 94.62 79 GLU A C 1
ATOM 598 O O . GLU A 1 79 ? 0.812 8.556 -3.353 1.00 94.62 79 GLU A O 1
ATOM 603 N N . ILE A 1 80 ? -0.374 6.714 -3.849 1.00 95.94 80 ILE A N 1
ATOM 604 C CA . ILE A 1 80 ? 0.268 5.801 -2.920 1.00 95.94 80 ILE A CA 1
ATOM 605 C C . ILE A 1 80 ? 0.796 4.630 -3.742 1.00 95.94 80 ILE A C 1
ATOM 607 O O . ILE A 1 80 ? 0.033 3.902 -4.382 1.00 95.94 80 ILE A O 1
ATOM 611 N N . GLY A 1 81 ? 2.112 4.439 -3.703 1.00 94.12 81 GLY A N 1
ATOM 612 C CA . GLY A 1 81 ? 2.795 3.296 -4.318 1.00 94.12 81 GLY A CA 1
ATOM 613 C C . GLY A 1 81 ? 3.583 2.446 -3.324 1.00 94.12 81 GLY A C 1
ATOM 614 O O . GLY A 1 81 ? 4.187 1.451 -3.716 1.00 94.12 81 GLY A O 1
ATOM 615 N N . ARG A 1 82 ? 3.611 2.830 -2.044 1.00 93.25 82 ARG A N 1
ATOM 616 C CA . ARG A 1 82 ? 4.365 2.145 -0.990 1.00 93.25 82 ARG A CA 1
ATOM 617 C C . ARG A 1 82 ? 3.540 2.017 0.282 1.00 93.25 82 ARG A C 1
ATOM 619 O O . ARG A 1 82 ? 2.626 2.802 0.540 1.00 93.25 82 ARG A O 1
ATOM 626 N N . VAL A 1 83 ? 3.891 1.016 1.072 1.00 94.44 83 VAL A N 1
ATOM 627 C CA . VAL A 1 83 ? 3.269 0.703 2.351 1.00 94.44 83 VAL A CA 1
ATOM 628 C C . VAL A 1 83 ? 4.347 0.428 3.382 1.00 94.44 83 VAL A C 1
ATOM 630 O O . VAL A 1 83 ? 5.300 -0.311 3.138 1.00 94.44 83 VAL A O 1
ATOM 633 N N . LEU A 1 84 ? 4.183 1.042 4.542 1.00 94.25 84 LEU A N 1
ATOM 634 C CA . LEU A 1 84 ? 4.944 0.755 5.734 1.00 94.25 84 LEU A CA 1
ATOM 635 C C . LEU A 1 84 ? 4.295 -0.438 6.436 1.00 94.25 84 LEU A C 1
ATOM 637 O O . LEU A 1 84 ? 3.238 -0.307 7.052 1.00 94.25 84 LEU A O 1
ATOM 641 N N . VAL A 1 85 ? 4.889 -1.617 6.283 1.00 93.50 85 VAL A N 1
ATOM 642 C CA . VAL A 1 85 ? 4.414 -2.852 6.908 1.00 93.50 85 VAL A CA 1
ATOM 643 C C . VAL A 1 85 ? 5.048 -2.982 8.277 1.00 93.50 85 VAL A C 1
ATOM 645 O O . VAL A 1 85 ? 6.268 -2.920 8.393 1.00 93.50 85 VAL A O 1
ATOM 648 N N . THR A 1 86 ? 4.225 -3.186 9.302 1.00 93.12 86 THR A N 1
ATOM 649 C CA . THR A 1 86 ? 4.700 -3.384 10.669 1.00 93.12 86 THR A CA 1
ATOM 650 C C . THR A 1 86 ? 4.278 -4.735 11.230 1.00 93.12 86 THR A C 1
ATOM 652 O O . THR A 1 86 ? 3.215 -5.264 10.901 1.00 93.12 86 THR A O 1
ATOM 655 N N . GLN A 1 87 ? 5.136 -5.318 12.062 1.00 90.50 87 GLN A N 1
ATOM 656 C CA . GLN A 1 87 ? 4.923 -6.599 12.726 1.00 90.50 87 GLN A CA 1
ATOM 657 C C . GLN A 1 87 ? 5.387 -6.532 14.187 1.00 90.50 87 GLN A C 1
ATOM 659 O O . GLN A 1 87 ? 6.283 -5.745 14.510 1.00 90.50 87 GLN A O 1
ATOM 664 N N . PRO A 1 88 ? 4.823 -7.357 15.089 1.00 88.69 88 PRO A N 1
ATOM 665 C CA . PRO A 1 88 ? 5.327 -7.458 16.454 1.00 88.69 88 PRO A CA 1
ATOM 666 C C . PRO A 1 88 ? 6.783 -7.939 16.459 1.00 88.69 88 PRO A C 1
ATOM 668 O O . PRO A 1 88 ? 7.151 -8.796 15.659 1.00 88.69 88 PRO A O 1
ATOM 671 N N . LEU A 1 89 ? 7.594 -7.462 17.407 1.00 81.75 89 LEU A N 1
ATOM 672 C CA . LEU A 1 89 ? 9.020 -7.819 17.512 1.00 81.75 89 LEU A CA 1
ATOM 673 C C . LEU A 1 89 ? 9.274 -9.330 17.714 1.00 81.75 89 LEU A C 1
ATOM 675 O O . LEU A 1 89 ? 10.358 -9.835 17.454 1.00 81.75 89 LEU A O 1
ATOM 679 N N . VAL A 1 90 ? 8.261 -10.067 18.177 1.00 74.81 90 VAL A N 1
ATOM 680 C CA . VAL A 1 90 ? 8.315 -11.525 18.384 1.00 74.81 90 VAL A CA 1
ATOM 681 C C . VAL A 1 90 ? 8.215 -12.301 17.058 1.00 74.81 90 VAL A C 1
ATOM 683 O O . VAL A 1 90 ? 8.525 -13.491 17.009 1.00 74.81 90 VAL A O 1
ATOM 686 N N . ALA A 1 91 ? 7.797 -11.656 15.964 1.00 66.44 91 ALA A N 1
ATOM 687 C CA . ALA A 1 91 ? 7.772 -12.278 14.647 1.00 66.44 91 ALA A CA 1
ATOM 688 C C . ALA A 1 91 ? 9.207 -12.468 14.125 1.00 66.44 91 ALA A C 1
ATOM 690 O O . ALA A 1 91 ? 9.974 -11.518 14.006 1.00 66.44 91 ALA A O 1
ATOM 691 N N . ALA A 1 92 ? 9.568 -13.710 13.793 1.00 56.84 92 ALA A N 1
ATOM 692 C CA . ALA A 1 92 ? 10.941 -14.115 13.478 1.00 56.84 92 ALA A CA 1
ATOM 693 C C . ALA A 1 92 ? 11.533 -13.520 12.181 1.00 56.84 92 ALA A C 1
ATOM 695 O O . ALA A 1 92 ? 12.692 -13.787 11.868 1.00 56.84 92 ALA A O 1
ATOM 696 N N . ALA A 1 93 ? 10.766 -12.753 11.402 1.00 57.88 93 ALA A N 1
ATOM 697 C CA . ALA A 1 93 ? 11.231 -12.187 10.143 1.00 57.88 93 ALA A CA 1
ATOM 698 C C . ALA A 1 93 ? 10.688 -10.771 9.935 1.00 57.88 93 ALA A C 1
ATOM 700 O O . ALA A 1 93 ? 9.486 -10.544 10.008 1.00 57.88 93 ALA A O 1
ATOM 701 N N . SER A 1 94 ? 11.581 -9.838 9.597 1.00 56.25 94 SER A N 1
ATOM 702 C CA . SER A 1 94 ? 11.188 -8.557 9.005 1.00 56.25 94 SER A CA 1
ATOM 703 C C . SER A 1 94 ? 10.410 -8.811 7.699 1.00 56.25 94 SER A C 1
ATOM 705 O O . SER A 1 94 ? 10.784 -9.737 6.965 1.00 56.25 94 SER A O 1
ATOM 707 N N . PRO A 1 95 ? 9.370 -8.022 7.358 1.00 59.09 95 PRO A N 1
ATOM 708 C CA . PRO A 1 95 ? 8.681 -8.103 6.069 1.00 59.09 95 PRO A CA 1
ATOM 709 C C . PRO A 1 95 ? 9.583 -7.594 4.923 1.00 59.09 95 PRO A C 1
ATOM 711 O O . PRO A 1 95 ? 9.314 -6.602 4.260 1.00 59.09 95 PRO A O 1
ATOM 714 N N . ALA A 1 96 ? 10.694 -8.282 4.660 1.00 61.19 96 ALA A N 1
ATOM 715 C CA . ALA A 1 96 ? 11.770 -7.843 3.771 1.00 61.19 96 ALA A CA 1
ATOM 716 C C . ALA A 1 96 ? 11.464 -8.009 2.268 1.00 61.19 96 ALA A C 1
ATOM 718 O O . ALA A 1 96 ? 12.374 -8.022 1.439 1.00 61.19 96 ALA A O 1
ATOM 719 N N . ALA A 1 97 ? 10.195 -8.168 1.889 1.00 70.50 97 ALA A N 1
ATOM 720 C CA . ALA A 1 97 ? 9.836 -8.187 0.480 1.00 70.50 97 ALA A CA 1
ATOM 721 C C . ALA A 1 97 ? 9.986 -6.770 -0.092 1.00 70.50 97 ALA A C 1
ATOM 723 O O . ALA A 1 97 ? 9.450 -5.811 0.463 1.00 70.50 97 ALA A O 1
ATOM 724 N N . ALA A 1 98 ? 10.698 -6.640 -1.216 1.00 84.75 98 ALA A N 1
ATOM 725 C CA . ALA A 1 98 ? 10.830 -5.369 -1.936 1.00 84.75 98 ALA A CA 1
ATOM 726 C C . ALA A 1 98 ? 9.473 -4.859 -2.465 1.00 84.75 98 ALA A C 1
ATOM 728 O O . ALA A 1 98 ? 9.240 -3.652 -2.576 1.00 84.75 98 ALA A O 1
ATOM 729 N N . GLU A 1 99 ? 8.557 -5.786 -2.754 1.00 91.25 99 GLU A N 1
ATOM 730 C CA . GLU A 1 99 ? 7.203 -5.520 -3.224 1.00 91.25 99 GLU A CA 1
ATOM 731 C C . GLU A 1 99 ? 6.213 -6.531 -2.629 1.00 91.25 99 GLU A C 1
ATOM 733 O O . GLU A 1 99 ? 6.532 -7.714 -2.491 1.00 91.25 99 GLU A O 1
ATOM 738 N N . LEU A 1 100 ? 5.005 -6.073 -2.295 1.00 92.12 100 LEU A N 1
ATOM 739 C CA . LEU A 1 100 ? 3.922 -6.945 -1.857 1.00 92.12 100 LEU A CA 1
ATOM 740 C C . LEU A 1 100 ? 3.345 -7.767 -3.026 1.00 92.12 100 LEU A C 1
ATOM 742 O O . LEU A 1 100 ? 3.195 -7.256 -4.138 1.00 92.12 100 LEU A O 1
ATOM 746 N N . PRO A 1 101 ? 2.950 -9.030 -2.783 1.00 92.25 101 PRO A N 1
ATOM 747 C CA . PRO A 1 101 ? 2.326 -9.863 -3.813 1.00 92.25 101 PRO A CA 1
ATOM 748 C C . PRO A 1 101 ? 0.917 -9.377 -4.197 1.00 92.25 101 PRO A C 1
ATOM 750 O O . PRO A 1 101 ? 0.493 -9.523 -5.351 1.00 92.25 101 PRO A O 1
ATOM 753 N N . ASP A 1 102 ? 0.213 -8.774 -3.238 1.00 94.88 102 ASP A N 1
ATOM 754 C CA . ASP A 1 102 ? -1.197 -8.404 -3.318 1.00 94.88 102 ASP A CA 1
ATOM 755 C C . ASP A 1 102 ? -1.392 -6.888 -3.419 1.00 94.88 102 ASP A C 1
ATOM 757 O O . ASP A 1 102 ? -0.630 -6.099 -2.858 1.00 94.88 102 ASP A O 1
ATOM 761 N N . GLY A 1 103 ? -2.445 -6.472 -4.125 1.00 94.56 103 GLY A N 1
ATOM 762 C CA . GLY A 1 103 ? -2.981 -5.114 -4.011 1.00 94.56 103 GLY A CA 1
ATOM 763 C C . GLY A 1 103 ? -3.910 -4.966 -2.800 1.00 94.56 103 GLY A C 1
ATOM 764 O O . GLY A 1 103 ? -4.231 -5.936 -2.122 1.00 94.56 103 GLY A O 1
ATOM 765 N N . LEU A 1 104 ? -4.399 -3.747 -2.554 1.00 94.19 104 LEU A N 1
ATOM 766 C CA . LEU A 1 104 ? -5.199 -3.442 -1.354 1.00 94.19 104 LEU A CA 1
ATOM 767 C C . LEU A 1 104 ? -6.593 -4.076 -1.330 1.00 94.19 104 LEU A C 1
ATOM 769 O O . LEU A 1 104 ? -7.180 -4.248 -0.266 1.00 94.19 104 LEU A O 1
ATOM 773 N N . THR A 1 105 ? -7.169 -4.357 -2.498 1.00 95.00 105 THR A N 1
ATOM 774 C CA . THR A 1 105 ? -8.551 -4.832 -2.603 1.00 95.00 105 THR A CA 1
ATOM 775 C C . THR A 1 105 ? -8.595 -6.344 -2.831 1.00 95.00 105 THR A C 1
ATOM 777 O O . THR A 1 105 ? -7.722 -6.878 -3.518 1.00 95.00 105 THR A O 1
ATOM 780 N N . PRO A 1 106 ? -9.630 -7.062 -2.348 1.00 96.25 106 PRO A N 1
ATOM 781 C CA . PRO A 1 106 ? -9.736 -8.512 -2.544 1.00 96.25 106 PRO A CA 1
ATOM 782 C C . PRO A 1 106 ? -9.607 -8.974 -4.014 1.00 96.25 106 PRO A C 1
ATOM 784 O O . PRO A 1 106 ? -8.936 -9.972 -4.285 1.00 96.25 106 PRO A O 1
ATOM 787 N N . PRO A 1 107 ? -10.152 -8.255 -5.019 1.00 95.88 107 PRO A N 1
ATOM 788 C CA . PRO A 1 107 ? -9.945 -8.609 -6.423 1.00 95.88 107 PRO A CA 1
ATOM 789 C C . PRO A 1 107 ? -8.504 -8.445 -6.922 1.00 95.88 107 PRO A C 1
ATOM 791 O O . PRO A 1 107 ? -8.204 -8.945 -8.011 1.00 95.88 107 PRO A O 1
ATOM 794 N N . ALA A 1 108 ? -7.633 -7.765 -6.175 1.00 95.75 108 ALA A N 1
ATOM 795 C CA . ALA A 1 108 ? -6.227 -7.513 -6.477 1.00 95.75 108 ALA A CA 1
ATOM 796 C C . ALA A 1 108 ? -5.257 -8.468 -5.750 1.00 95.75 108 ALA A C 1
ATOM 798 O O . ALA A 1 108 ? -4.048 -8.254 -5.791 1.00 95.75 108 ALA A O 1
ATOM 799 N N . VAL A 1 109 ? -5.751 -9.555 -5.153 1.00 95.88 109 VAL A N 1
ATOM 800 C CA . VAL A 1 109 ? -4.889 -10.637 -4.649 1.00 95.88 109 VAL A CA 1
ATOM 801 C C . VAL A 1 109 ? -4.094 -11.260 -5.802 1.00 95.88 109 VAL A C 1
ATOM 803 O O . VAL A 1 109 ? -4.652 -11.564 -6.874 1.00 95.88 109 VAL A O 1
ATOM 806 N N . ASP A 1 110 ? -2.789 -11.409 -5.578 1.00 94.56 110 ASP A N 1
ATOM 807 C CA . ASP A 1 110 ? -1.761 -11.913 -6.481 1.00 94.56 110 ASP A CA 1
ATOM 808 C C . ASP A 1 110 ? -1.817 -11.262 -7.870 1.00 94.56 110 ASP A C 1
ATOM 810 O O . ASP A 1 110 ? -1.713 -11.925 -8.914 1.00 94.56 110 ASP A O 1
ATOM 814 N N . ILE A 1 111 ? -2.046 -9.945 -7.909 1.00 95.19 111 ILE A N 1
ATOM 815 C CA . ILE A 1 111 ? -2.403 -9.241 -9.145 1.00 95.19 111 ILE A CA 1
ATOM 816 C C . ILE A 1 111 ? -1.330 -9.380 -10.230 1.00 95.19 111 ILE A C 1
ATOM 818 O O . ILE A 1 111 ? -1.673 -9.616 -11.394 1.00 95.19 111 ILE A O 1
ATOM 822 N N . ARG A 1 112 ? -0.046 -9.337 -9.848 1.00 91.44 112 ARG A N 1
ATOM 823 C CA . ARG A 1 112 ? 1.086 -9.498 -10.772 1.00 91.44 112 ARG A CA 1
ATOM 824 C C . ARG A 1 112 ? 1.110 -10.868 -11.437 1.00 91.44 112 ARG A C 1
ATOM 826 O O . ARG A 1 112 ? 1.400 -10.970 -12.625 1.00 91.44 112 ARG A O 1
ATOM 833 N N . ARG A 1 113 ? 0.784 -11.926 -10.691 1.00 91.31 113 ARG A N 1
ATOM 834 C CA . ARG A 1 113 ? 0.797 -13.302 -11.207 1.00 91.31 113 ARG A CA 1
ATOM 835 C C . ARG A 1 113 ? -0.454 -13.618 -12.023 1.00 91.31 113 ARG A C 1
ATOM 837 O O . ARG A 1 113 ? -0.365 -14.346 -13.010 1.00 91.31 113 ARG A O 1
ATOM 844 N N . ARG A 1 114 ? -1.611 -13.104 -11.595 1.00 94.69 114 ARG A N 1
ATOM 845 C CA . ARG A 1 114 ? -2.927 -13.521 -12.098 1.00 94.69 114 ARG A CA 1
ATOM 846 C C . ARG A 1 114 ? -3.518 -12.606 -13.166 1.00 94.69 114 ARG A C 1
ATOM 848 O O . ARG A 1 114 ? -4.143 -13.112 -14.092 1.00 94.69 114 ARG A O 1
ATOM 855 N N . LYS A 1 115 ? -3.400 -11.283 -13.012 1.00 92.88 115 LYS A N 1
ATOM 856 C CA . LYS A 1 115 ? -4.104 -10.304 -13.864 1.00 92.88 115 LYS A CA 1
ATOM 857 C C . LYS A 1 115 ? -3.180 -9.531 -14.790 1.00 92.88 115 LYS A C 1
ATOM 859 O O . LYS A 1 115 ? -3.611 -9.120 -15.863 1.00 92.88 115 LYS A O 1
ATOM 864 N N . TRP A 1 116 ? -1.940 -9.287 -14.380 1.00 92.31 116 TRP A N 1
ATOM 865 C CA . TRP A 1 116 ? -1.033 -8.490 -15.192 1.00 92.31 116 TRP A CA 1
ATOM 866 C C . TRP A 1 116 ? -0.626 -9.250 -16.443 1.00 92.31 116 TRP A C 1
ATOM 868 O O . TRP A 1 116 ? -0.243 -10.420 -16.398 1.00 92.31 116 TRP A O 1
ATOM 878 N N . ARG A 1 117 ? -0.682 -8.556 -17.580 1.00 93.25 117 ARG A N 1
ATOM 879 C CA . ARG A 1 117 ? -0.154 -9.087 -18.829 1.00 93.25 117 ARG A CA 1
ATOM 880 C C . ARG A 1 117 ? 1.343 -9.313 -18.654 1.00 93.25 117 ARG A C 1
ATOM 882 O O . ARG A 1 117 ? 2.099 -8.359 -18.463 1.00 93.25 117 ARG A O 1
ATOM 889 N N . LYS A 1 118 ? 1.768 -10.570 -18.765 1.00 88.75 118 LYS A N 1
ATOM 890 C CA . LYS A 1 118 ? 3.186 -10.921 -18.762 1.00 88.75 118 LYS A CA 1
ATOM 891 C C . LYS A 1 118 ? 3.846 -10.251 -19.961 1.00 88.75 118 LYS A C 1
ATOM 893 O O . LYS A 1 118 ? 3.398 -10.404 -21.099 1.00 88.75 118 LYS A O 1
ATOM 898 N N . ARG A 1 119 ? 4.871 -9.449 -19.693 1.00 82.69 119 ARG A N 1
ATOM 899 C CA . ARG A 1 119 ? 5.747 -8.943 -20.746 1.00 82.69 119 ARG A CA 1
ATOM 900 C C . ARG A 1 119 ? 6.754 -10.048 -21.086 1.00 82.69 119 ARG A C 1
ATOM 902 O O . ARG A 1 119 ? 7.075 -10.833 -20.191 1.00 82.69 119 ARG A O 1
ATOM 909 N N . PRO A 1 120 ? 7.226 -10.136 -22.340 1.00 84.75 120 PRO A N 1
ATOM 910 C CA . PRO A 1 120 ? 8.378 -10.968 -22.657 1.00 84.75 120 PRO A CA 1
ATOM 911 C C . PRO A 1 120 ? 9.512 -10.611 -21.698 1.00 84.75 120 PRO A C 1
ATOM 913 O O . PRO A 1 120 ? 9.713 -9.424 -21.411 1.00 84.75 120 PRO A O 1
ATOM 916 N N . ALA A 1 121 ? 10.200 -11.622 -21.173 1.00 81.12 121 ALA A N 1
ATOM 917 C CA . ALA A 1 121 ? 11.419 -11.371 -20.424 1.00 81.12 121 ALA A CA 1
ATOM 918 C C . ALA A 1 121 ? 12.380 -10.604 -21.341 1.00 81.12 121 ALA A C 1
ATOM 920 O O . ALA A 1 121 ? 12.533 -10.963 -22.508 1.00 81.12 121 ALA A O 1
ATOM 921 N N . ARG A 1 122 ? 12.952 -9.517 -20.829 1.00 83.19 122 ARG A N 1
ATOM 922 C CA . ARG A 1 122 ? 14.060 -8.821 -21.479 1.00 83.19 122 ARG A CA 1
ATOM 923 C C . ARG A 1 122 ? 15.325 -9.220 -20.752 1.00 83.19 122 ARG A C 1
ATOM 925 O O . ARG A 1 122 ? 15.284 -9.347 -19.527 1.00 83.19 122 ARG A O 1
ATOM 932 N N . ASP A 1 123 ? 16.401 -9.417 -21.494 1.00 87.38 123 ASP A N 1
ATOM 933 C CA . ASP A 1 123 ? 17.706 -9.630 -20.892 1.00 87.38 123 ASP A CA 1
ATOM 934 C C . ASP A 1 123 ? 18.128 -8.337 -20.162 1.00 87.38 123 ASP A C 1
ATOM 936 O O . ASP A 1 123 ? 18.173 -7.278 -20.793 1.00 87.38 123 ASP A O 1
ATOM 940 N N . PRO A 1 124 ? 18.375 -8.366 -18.837 1.00 84.62 124 PRO A N 1
ATOM 941 C CA . PRO A 1 124 ? 18.810 -7.186 -18.097 1.00 84.62 124 PRO A CA 1
ATOM 942 C C . PRO A 1 124 ? 20.067 -6.535 -18.683 1.00 84.62 124 PRO A C 1
ATOM 944 O O . PRO A 1 124 ? 20.135 -5.309 -18.718 1.00 84.62 124 PRO A O 1
ATOM 947 N N . ALA A 1 125 ? 21.014 -7.338 -19.184 1.00 83.56 125 ALA A N 1
ATOM 948 C CA . ALA A 1 125 ? 22.244 -6.829 -19.786 1.00 83.56 125 ALA A CA 1
ATOM 949 C C . ALA A 1 125 ? 21.958 -6.064 -21.087 1.00 83.56 125 ALA A C 1
ATOM 951 O O . ALA A 1 125 ? 22.525 -5.003 -21.337 1.00 83.56 125 ALA A O 1
ATOM 952 N N . GLU A 1 126 ? 21.019 -6.566 -21.891 1.00 86.25 126 GLU A N 1
ATOM 953 C CA . GLU A 1 126 ? 20.564 -5.896 -23.110 1.00 86.25 126 GLU A CA 1
ATOM 954 C C . GLU A 1 126 ? 19.832 -4.586 -22.788 1.00 86.25 126 GLU A C 1
ATOM 956 O O . GLU A 1 126 ? 20.063 -3.570 -23.438 1.00 86.25 126 GLU A O 1
ATOM 961 N N . VAL A 1 127 ? 18.984 -4.573 -21.753 1.00 87.25 127 VAL A N 1
ATOM 962 C CA . VAL A 1 127 ? 18.278 -3.354 -21.321 1.00 87.25 127 VAL A CA 1
ATOM 963 C C . VAL A 1 127 ? 19.256 -2.279 -20.853 1.00 87.25 127 VAL A C 1
ATOM 965 O O . VAL A 1 127 ? 19.068 -1.111 -21.191 1.00 87.25 127 VAL A O 1
ATOM 968 N N . GLU A 1 128 ? 20.285 -2.655 -20.093 1.00 84.06 128 GLU A N 1
ATOM 969 C CA . GLU A 1 128 ? 21.331 -1.735 -19.639 1.00 84.06 128 GLU A CA 1
ATOM 970 C C . GLU A 1 128 ? 22.151 -1.194 -20.814 1.00 84.06 128 GLU A C 1
ATOM 972 O O . GLU A 1 128 ? 22.329 0.019 -20.925 1.00 84.06 128 GLU A O 1
ATOM 977 N N . HIS A 1 129 ? 22.568 -2.061 -21.741 1.00 82.62 129 HIS A N 1
ATOM 978 C CA . HIS A 1 129 ? 23.284 -1.650 -22.947 1.00 82.62 129 HIS A CA 1
ATOM 979 C C . HIS A 1 129 ? 22.473 -0.645 -23.780 1.00 82.62 129 HIS A C 1
ATOM 981 O O . HIS A 1 129 ? 22.982 0.419 -24.131 1.00 82.62 129 HIS A O 1
ATOM 987 N N . VAL A 1 130 ? 21.185 -0.926 -24.010 1.00 87.44 130 VAL A N 1
ATOM 988 C CA . VAL A 1 130 ? 20.270 -0.019 -24.721 1.00 87.44 130 VAL A CA 1
ATOM 989 C C . VAL A 1 130 ? 20.084 1.300 -23.968 1.00 87.44 130 VAL A C 1
ATOM 991 O O . VAL A 1 130 ? 20.004 2.354 -24.594 1.00 87.44 130 VAL A O 1
ATOM 994 N N . ALA A 1 131 ? 20.010 1.283 -22.633 1.00 85.69 131 ALA A N 1
ATOM 995 C CA . ALA A 1 131 ? 19.888 2.507 -21.842 1.00 85.69 131 ALA A CA 1
ATOM 996 C C . ALA A 1 131 ? 21.123 3.407 -22.001 1.00 85.69 131 ALA A C 1
ATOM 998 O O . ALA A 1 131 ? 20.973 4.596 -22.277 1.00 85.69 131 ALA A O 1
ATOM 999 N N . VAL A 1 132 ? 22.325 2.827 -21.905 1.00 83.88 132 VAL A N 1
ATOM 1000 C CA . VAL A 1 132 ? 23.597 3.537 -22.111 1.00 83.88 132 VAL A CA 1
ATOM 1001 C C . VAL A 1 132 ? 23.692 4.100 -23.531 1.00 83.88 132 VAL A C 1
ATOM 1003 O O . VAL A 1 132 ? 24.068 5.258 -23.712 1.00 83.88 132 VAL A O 1
ATOM 1006 N N . GLU A 1 133 ? 23.311 3.318 -24.542 1.00 84.25 133 GLU A N 1
ATOM 1007 C CA . GLU A 1 133 ? 23.311 3.755 -25.941 1.00 84.25 133 GLU A CA 1
ATOM 1008 C C . GLU A 1 133 ? 22.332 4.919 -26.180 1.00 84.25 133 GLU A C 1
ATOM 1010 O O . GLU A 1 133 ? 22.687 5.915 -26.812 1.00 84.25 133 GLU A O 1
ATOM 1015 N N . LEU A 1 134 ? 21.117 4.852 -25.625 1.00 84.38 134 LEU A N 1
ATOM 1016 C CA . LEU A 1 134 ? 20.130 5.935 -25.711 1.00 84.38 134 LEU A CA 1
ATOM 1017 C C . LEU A 1 134 ? 20.599 7.216 -25.006 1.00 84.38 134 LEU A C 1
ATOM 1019 O O . LEU A 1 134 ? 20.335 8.317 -25.498 1.00 84.38 134 LEU A O 1
ATOM 1023 N N . GLU A 1 135 ? 21.288 7.090 -23.871 1.00 82.12 135 GLU A N 1
ATOM 1024 C CA . GLU A 1 135 ? 21.909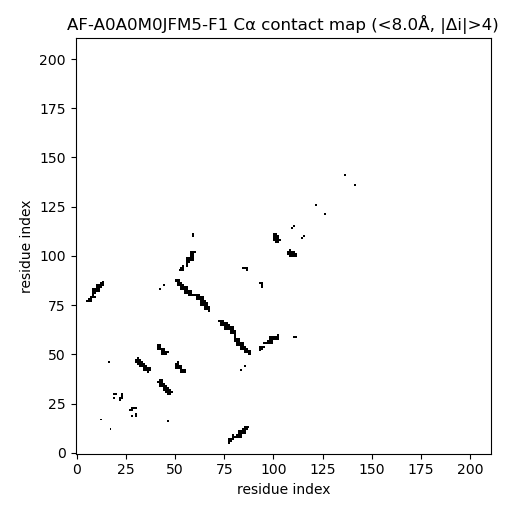 8.212 -23.159 1.00 82.12 135 GLU A CA 1
ATOM 1025 C C . GLU A 1 135 ? 22.994 8.870 -24.032 1.00 82.12 135 GLU A C 1
ATOM 1027 O O . GLU A 1 135 ? 23.014 10.093 -24.189 1.00 82.12 135 GLU A O 1
ATOM 1032 N N . ALA A 1 136 ? 23.840 8.063 -24.686 1.00 79.44 136 ALA A N 1
ATOM 1033 C CA . ALA A 1 136 ? 24.876 8.535 -25.604 1.00 79.44 136 ALA A CA 1
ATOM 1034 C C . ALA A 1 136 ? 24.289 9.232 -26.846 1.00 79.44 136 ALA A C 1
ATOM 1036 O O . ALA A 1 136 ? 24.778 10.288 -27.256 1.00 79.44 136 ALA A O 1
ATOM 1037 N N . LEU A 1 137 ? 23.199 8.696 -27.408 1.00 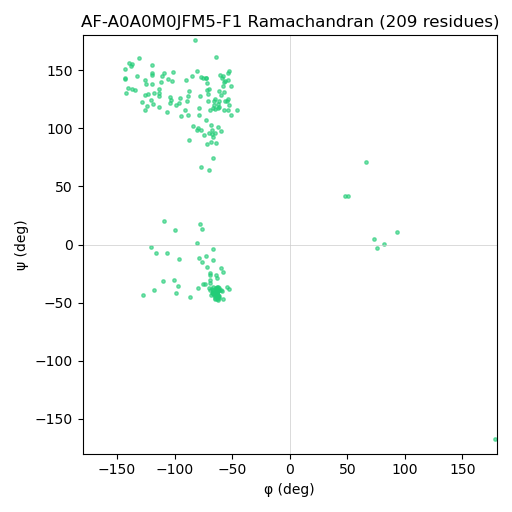77.12 137 LEU A N 1
ATOM 1038 C CA . LEU A 1 137 ? 22.461 9.310 -28.518 1.00 77.12 137 LEU A CA 1
ATOM 1039 C C . LEU A 1 137 ? 21.838 10.659 -28.123 1.00 77.12 137 LEU A C 1
ATOM 1041 O O . LEU A 1 137 ? 21.861 11.606 -28.910 1.00 77.12 137 LEU A O 1
ATOM 1045 N N . ARG A 1 138 ? 21.315 10.778 -26.897 1.00 76.38 138 ARG A N 1
ATOM 1046 C CA . ARG A 1 138 ? 20.798 12.046 -26.351 1.00 76.38 138 ARG A CA 1
ATOM 1047 C C . ARG A 1 138 ? 21.899 13.072 -26.070 1.00 76.38 138 ARG A C 1
ATOM 1049 O O . ARG A 1 138 ? 21.646 14.265 -26.215 1.00 76.38 138 ARG A O 1
ATOM 1056 N N . GLY A 1 139 ? 23.092 12.617 -25.682 1.00 72.94 139 GLY A N 1
ATOM 1057 C CA . GLY A 1 139 ? 24.252 13.448 -25.334 1.00 72.94 139 GLY A CA 1
ATOM 1058 C C . GLY A 1 139 ? 24.953 14.138 -26.512 1.00 72.94 139 GLY A C 1
ATOM 1059 O O . GLY A 1 139 ? 25.777 15.020 -26.287 1.00 72.94 139 GLY A O 1
ATOM 1060 N N . GLY A 1 140 ? 24.607 13.792 -27.757 1.00 61.50 140 GLY A N 1
ATOM 1061 C CA . GLY A 1 140 ? 24.844 14.634 -28.931 1.00 61.50 140 GLY A CA 1
ATOM 1062 C C . GLY A 1 140 ? 26.306 14.870 -29.325 1.00 61.50 140 GLY A C 1
ATOM 1063 O O . GLY A 1 140 ? 26.778 16.003 -29.282 1.00 61.50 140 GLY A O 1
ATOM 1064 N N . SER A 1 141 ? 26.992 13.848 -29.845 1.00 52.44 141 SER A N 1
ATOM 1065 C CA . SER A 1 141 ? 28.157 14.092 -30.723 1.00 52.44 141 SER A CA 1
ATOM 1066 C C . SER A 1 141 ? 27.977 13.598 -32.160 1.00 52.44 141 SER A C 1
ATOM 1068 O O . SER A 1 141 ? 28.763 13.942 -33.036 1.00 52.44 141 SER A O 1
ATOM 1070 N N . LEU A 1 142 ? 26.894 12.878 -32.455 1.00 49.81 142 LEU A N 1
ATOM 1071 C CA . LEU A 1 142 ? 26.509 12.526 -33.817 1.00 49.81 142 LEU A CA 1
ATOM 1072 C C . LEU A 1 142 ? 25.000 12.737 -33.942 1.00 49.81 142 LEU A C 1
ATOM 1074 O O . LEU A 1 142 ? 24.252 12.346 -33.051 1.00 49.81 142 LEU A O 1
ATOM 1078 N N . LYS A 1 143 ? 24.554 13.382 -35.024 1.00 51.06 143 LYS A N 1
ATOM 1079 C CA . LYS A 1 143 ? 23.166 13.301 -35.493 1.00 51.06 143 LYS A CA 1
ATOM 1080 C C . LYS A 1 143 ? 23.093 12.081 -36.415 1.00 51.06 143 LYS A C 1
ATOM 1082 O O . LYS A 1 143 ? 23.397 12.236 -37.595 1.00 51.06 143 LYS A O 1
ATOM 1087 N N . PRO A 1 144 ? 22.788 10.871 -35.926 1.00 55.62 144 PRO A N 1
ATOM 1088 C CA . PRO A 1 144 ? 22.484 9.776 -36.829 1.00 55.62 144 PRO A CA 1
ATOM 1089 C C . PRO A 1 144 ? 21.172 10.094 -37.549 1.00 55.62 144 PRO A C 1
ATOM 1091 O O . PRO A 1 144 ? 20.121 10.254 -36.927 1.00 55.62 144 PRO A O 1
ATOM 1094 N N . GLU A 1 1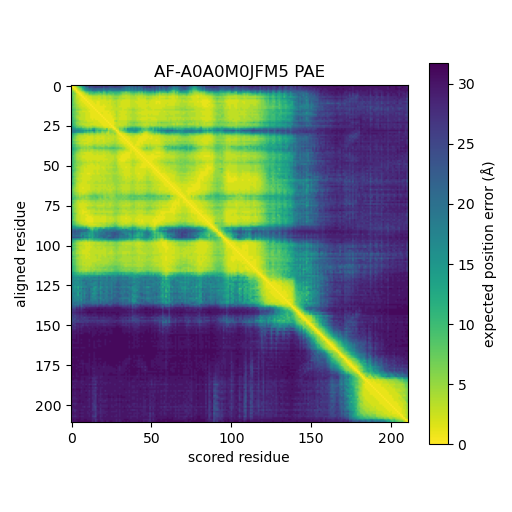45 ? 21.243 10.232 -38.869 1.00 55.97 145 GLU A N 1
ATOM 1095 C CA . GLU A 1 145 ? 20.063 10.171 -39.722 1.00 55.97 145 GLU A CA 1
ATOM 1096 C C . GLU A 1 145 ? 19.618 8.706 -39.761 1.00 55.97 145 GLU A C 1
ATOM 1098 O O . GLU A 1 145 ? 20.300 7.849 -40.320 1.00 55.97 145 GLU A O 1
ATOM 1103 N N . PHE A 1 146 ? 18.515 8.396 -39.081 1.00 52.56 146 PHE A N 1
ATOM 1104 C CA . PHE A 1 146 ? 17.934 7.060 -39.103 1.00 52.56 146 PHE A CA 1
ATOM 1105 C C . PHE A 1 146 ? 16.917 6.976 -40.235 1.00 52.56 146 PHE A C 1
ATOM 1107 O O . PHE A 1 146 ? 15.877 7.634 -40.192 1.00 52.56 146 PHE A O 1
ATOM 1114 N N . GLU A 1 147 ? 17.188 6.123 -41.215 1.00 54.53 147 GLU A N 1
ATOM 1115 C CA . GLU A 1 147 ? 16.200 5.714 -42.204 1.00 54.53 147 GLU A CA 1
ATOM 1116 C C . GLU A 1 147 ? 15.729 4.293 -41.868 1.00 54.53 147 GLU A C 1
ATOM 1118 O O . GLU A 1 147 ? 16.531 3.364 -41.753 1.00 54.53 147 GLU A O 1
ATOM 1123 N N . LEU A 1 148 ? 14.420 4.112 -41.655 1.00 54.47 148 LEU A N 1
ATOM 1124 C CA . LEU A 1 148 ? 13.847 2.782 -41.447 1.00 54.47 148 LEU A CA 1
ATOM 1125 C C . LEU A 1 148 ? 13.801 2.044 -42.787 1.00 54.47 148 LEU A C 1
ATOM 1127 O O . LEU A 1 148 ? 12.836 2.158 -43.543 1.00 54.47 148 LEU A O 1
ATOM 1131 N N . ILE A 1 149 ? 14.831 1.253 -43.064 1.00 67.56 149 ILE A N 1
ATOM 1132 C CA . ILE A 1 149 ? 14.861 0.377 -44.232 1.00 67.56 149 ILE A CA 1
ATOM 1133 C C . ILE A 1 149 ? 14.013 -0.864 -43.921 1.00 67.56 149 ILE A C 1
ATOM 1135 O O . ILE A 1 149 ? 14.323 -1.636 -43.012 1.00 67.56 149 ILE A O 1
ATOM 1139 N N . LYS A 1 150 ? 12.931 -1.081 -44.681 1.00 50.91 150 LYS A N 1
ATOM 1140 C CA . LYS A 1 150 ? 12.218 -2.367 -44.678 1.00 50.91 150 LYS A CA 1
ATOM 1141 C C . LYS A 1 150 ? 13.120 -3.417 -45.317 1.00 50.91 150 LYS A C 1
ATOM 1143 O O . LYS A 1 150 ? 13.250 -3.465 -46.535 1.00 50.91 150 LYS A O 1
ATOM 1148 N N . VAL A 1 151 ? 13.734 -4.261 -44.497 1.00 60.97 151 VAL A N 1
ATOM 1149 C CA . VAL A 1 151 ? 14.411 -5.461 -44.988 1.00 60.97 151 VAL A CA 1
ATOM 1150 C C . VAL A 1 151 ? 13.337 -6.514 -45.251 1.00 60.97 151 VAL A C 1
ATOM 1152 O O . VAL A 1 151 ? 12.829 -7.143 -44.324 1.00 60.97 151 VAL A O 1
ATOM 1155 N N . GLU A 1 152 ? 12.958 -6.679 -46.517 1.00 57.22 152 GLU A N 1
ATOM 1156 C CA . GLU A 1 152 ? 12.191 -7.838 -46.973 1.00 57.22 152 GLU A CA 1
ATOM 1157 C C . GLU A 1 152 ? 13.125 -9.049 -46.955 1.00 57.22 152 GLU A C 1
ATOM 1159 O O . GLU A 1 152 ? 13.826 -9.353 -47.916 1.00 57.22 152 GLU A O 1
ATOM 1164 N N . GLN A 1 153 ? 13.213 -9.702 -45.799 1.00 53.28 153 GLN A N 1
ATOM 1165 C CA . GLN A 1 153 ? 13.944 -10.950 -45.675 1.00 53.28 153 GLN A CA 1
ATOM 1166 C C . GLN A 1 153 ? 13.035 -12.064 -46.202 1.00 53.28 153 GLN A C 1
ATOM 1168 O O . GLN A 1 153 ? 12.129 -12.521 -45.504 1.00 53.28 153 GLN A O 1
ATOM 1173 N N . GLU A 1 154 ? 13.245 -12.480 -47.452 1.00 51.03 154 GLU A N 1
ATOM 1174 C CA . GLU A 1 154 ? 12.684 -13.737 -47.943 1.00 51.03 154 GLU A CA 1
ATOM 1175 C C . GLU A 1 154 ? 13.279 -14.865 -47.097 1.00 51.03 154 GLU A C 1
ATOM 1177 O O . GLU A 1 154 ? 14.434 -15.254 -47.265 1.00 51.03 154 GLU A O 1
ATOM 1182 N N . VAL A 1 155 ? 12.506 -15.365 -46.132 1.00 50.50 155 VAL A N 1
ATOM 1183 C CA . VAL A 1 155 ? 12.835 -16.611 -45.443 1.00 50.50 155 VAL A CA 1
ATOM 1184 C C . VAL A 1 155 ? 12.833 -17.692 -46.525 1.00 50.50 155 VAL A C 1
ATOM 1186 O O . VAL A 1 155 ? 11.780 -17.894 -47.140 1.00 50.50 155 VAL A O 1
ATOM 1189 N N . PRO A 1 156 ? 13.957 -18.379 -46.805 1.00 46.66 156 PRO A N 1
ATOM 1190 C CA . PRO A 1 156 ? 13.945 -19.481 -47.748 1.00 46.66 156 PRO A CA 1
ATOM 1191 C C . PRO A 1 156 ? 12.915 -20.494 -47.259 1.00 46.66 156 PRO A C 1
ATOM 1193 O O . PRO A 1 156 ? 13.047 -21.055 -46.172 1.00 46.66 156 PRO A O 1
ATOM 1196 N N . ILE A 1 157 ? 11.853 -20.693 -48.037 1.00 55.59 157 ILE A N 1
ATOM 1197 C CA . ILE A 1 157 ? 10.905 -21.771 -47.788 1.00 55.59 157 ILE A CA 1
ATOM 1198 C C . ILE A 1 157 ? 11.687 -23.055 -48.058 1.00 55.59 157 ILE A C 1
ATOM 1200 O O . ILE A 1 157 ? 11.873 -23.442 -49.214 1.00 55.59 157 ILE A O 1
ATOM 1204 N N . GLU A 1 158 ? 12.190 -23.703 -47.005 1.00 58.28 158 GLU A N 1
ATOM 1205 C CA . GLU A 1 158 ? 12.667 -25.076 -47.115 1.00 58.28 158 GLU A CA 1
ATOM 1206 C C . GLU A 1 158 ? 11.530 -25.901 -47.720 1.00 58.28 158 GLU A C 1
ATOM 1208 O O . GLU A 1 158 ? 10.437 -26.017 -47.158 1.00 58.28 158 GLU A O 1
ATOM 1213 N N . LYS A 1 159 ? 11.763 -26.434 -48.924 1.00 52.25 159 LYS A N 1
ATOM 1214 C CA . LYS A 1 159 ? 10.844 -27.374 -49.562 1.00 52.25 159 LYS A CA 1
ATOM 1215 C C . LYS A 1 159 ? 10.608 -28.509 -48.557 1.00 52.25 159 LYS A C 1
ATOM 1217 O O . LYS A 1 159 ? 11.599 -29.101 -48.125 1.00 52.25 159 LYS A O 1
ATOM 1222 N N . PRO A 1 160 ? 9.356 -28.831 -48.182 1.00 54.44 160 PRO A N 1
ATOM 1223 C CA . PRO A 1 160 ? 9.112 -29.890 -47.216 1.00 54.44 160 PRO A CA 1
ATOM 1224 C C . PRO A 1 160 ? 9.753 -31.183 -47.722 1.00 54.44 160 PRO A C 1
ATOM 1226 O O . PRO A 1 160 ? 9.470 -31.613 -48.845 1.00 54.44 160 PRO A O 1
ATOM 1229 N N . LEU A 1 161 ? 10.634 -31.786 -46.920 1.00 60.88 161 LEU A N 1
ATOM 1230 C CA . LEU A 1 161 ? 11.129 -33.133 -47.193 1.00 60.88 161 LEU A CA 1
ATOM 1231 C C . LEU A 1 161 ? 9.913 -34.077 -47.309 1.00 60.88 161 LEU A C 1
ATOM 1233 O O . LEU A 1 161 ? 8.960 -33.918 -46.536 1.00 60.88 161 LEU A O 1
ATOM 1237 N N . PRO A 1 162 ? 9.910 -35.053 -48.239 1.00 64.38 162 PRO A N 1
ATOM 1238 C CA . PRO A 1 162 ? 8.856 -36.057 -48.284 1.00 64.38 162 PRO A CA 1
ATOM 1239 C C . PRO A 1 162 ? 8.716 -36.731 -46.911 1.00 64.38 162 PRO A C 1
ATOM 1241 O O . PRO A 1 162 ? 9.728 -36.959 -46.238 1.00 64.38 162 PRO A O 1
ATOM 1244 N N . PRO A 1 163 ? 7.479 -37.031 -46.474 1.00 59.62 163 PRO A N 1
ATOM 1245 C CA . PRO A 1 163 ? 7.247 -37.594 -45.156 1.00 59.62 163 PRO A CA 1
ATOM 1246 C C . PRO A 1 163 ? 8.027 -38.907 -45.013 1.00 59.62 163 PRO A C 1
ATOM 1248 O O . PRO A 1 163 ? 8.020 -39.721 -45.945 1.00 59.62 163 PRO A O 1
ATOM 1251 N N . PRO A 1 164 ? 8.702 -39.136 -43.873 1.00 63.50 164 PRO A N 1
ATOM 1252 C CA . PRO A 1 164 ? 9.354 -40.410 -43.630 1.00 63.50 164 PRO A CA 1
ATOM 1253 C C . PRO A 1 164 ? 8.313 -41.542 -43.699 1.00 63.50 164 PRO A C 1
ATOM 1255 O O . PRO A 1 164 ? 7.160 -41.336 -43.298 1.00 63.50 164 PRO A O 1
ATOM 1258 N N . PRO A 1 165 ? 8.689 -42.736 -44.201 1.00 65.31 165 PRO A N 1
ATOM 1259 C CA . PRO A 1 165 ? 7.812 -43.902 -44.172 1.00 65.31 165 PRO A CA 1
ATOM 1260 C C . PRO A 1 165 ? 7.327 -44.139 -42.736 1.00 65.31 165 PRO A C 1
ATOM 1262 O O . PRO A 1 165 ? 8.072 -43.835 -41.800 1.00 65.31 165 PRO A O 1
ATOM 1265 N N . PRO A 1 166 ? 6.098 -44.651 -42.539 1.00 53.56 166 PRO A N 1
ATOM 1266 C CA . PRO A 1 166 ? 5.497 -44.775 -41.219 1.00 53.56 166 PRO A CA 1
ATOM 1267 C C . PRO A 1 166 ? 6.365 -45.673 -40.336 1.00 53.56 166 PRO A C 1
ATOM 1269 O O . PRO A 1 166 ? 6.291 -46.899 -40.391 1.00 53.56 166 PRO A O 1
ATOM 1272 N N . ALA A 1 167 ? 7.206 -45.048 -39.514 1.00 54.66 167 ALA A N 1
ATOM 1273 C CA . ALA A 1 167 ? 7.830 -45.701 -38.386 1.00 54.66 167 ALA A CA 1
ATOM 1274 C C . ALA A 1 167 ? 6.693 -46.178 -37.483 1.00 54.66 167 ALA A C 1
ATOM 1276 O O . ALA A 1 167 ? 5.782 -45.405 -37.169 1.00 54.66 167 ALA A O 1
ATOM 1277 N N . ALA A 1 168 ? 6.724 -47.458 -37.109 1.00 54.66 168 ALA A N 1
ATOM 1278 C CA . ALA A 1 168 ? 5.819 -48.016 -36.120 1.00 54.66 168 ALA A CA 1
ATOM 1279 C C . ALA A 1 168 ? 5.750 -47.053 -34.929 1.00 54.66 168 ALA A C 1
ATOM 1281 O O . ALA A 1 168 ? 6.768 -46.778 -34.291 1.00 54.66 168 ALA A O 1
ATOM 1282 N N . MET A 1 169 ? 4.566 -46.483 -34.690 1.00 44.22 169 MET A N 1
ATOM 1283 C CA . MET A 1 169 ? 4.357 -45.568 -33.576 1.00 44.22 169 MET A CA 1
ATOM 1284 C C . MET A 1 169 ? 4.807 -46.281 -32.295 1.00 44.22 169 MET A C 1
ATOM 1286 O O . MET A 1 169 ? 4.257 -47.345 -31.990 1.00 44.22 169 MET A O 1
ATOM 1290 N N . PRO A 1 170 ? 5.741 -45.727 -31.499 1.00 54.88 170 PRO A N 1
ATOM 1291 C CA . PRO A 1 170 ? 5.757 -46.086 -30.094 1.00 54.88 170 PRO A CA 1
ATOM 1292 C C . PRO A 1 170 ? 4.365 -45.740 -29.538 1.00 54.88 170 PRO A C 1
ATOM 1294 O O . PRO A 1 170 ? 3.784 -44.727 -29.952 1.00 54.88 170 PRO A O 1
ATOM 1297 N N . PRO A 1 171 ? 3.781 -46.575 -28.661 1.00 45.00 171 PRO A N 1
ATOM 1298 C CA . PRO A 1 171 ? 2.440 -46.339 -28.153 1.00 45.00 171 PRO A CA 1
ATOM 1299 C C . PRO A 1 171 ? 2.369 -44.922 -27.592 1.00 45.00 171 PRO A C 1
ATOM 1301 O O . PRO A 1 171 ? 3.121 -44.553 -26.691 1.00 45.00 171 PRO A O 1
ATOM 1304 N N . SER A 1 172 ? 1.478 -44.119 -28.171 1.00 42.41 172 SER A N 1
ATOM 1305 C CA . SER A 1 172 ? 1.201 -42.758 -27.734 1.00 42.41 172 SER A CA 1
ATOM 1306 C C . SER A 1 172 ? 0.936 -42.774 -26.230 1.00 42.41 172 SER A C 1
ATOM 1308 O O . SER A 1 172 ? -0.092 -43.312 -25.800 1.00 42.41 172 SER A O 1
ATOM 1310 N N . LEU A 1 173 ? 1.835 -42.194 -25.427 1.00 41.44 173 LEU A N 1
ATOM 1311 C CA . LEU A 1 173 ? 1.529 -41.888 -24.036 1.00 41.44 173 LEU A CA 1
ATOM 1312 C C . LEU A 1 173 ? 0.413 -40.842 -24.046 1.00 41.44 173 LEU A C 1
ATOM 1314 O O . LEU A 1 173 ? 0.641 -39.642 -24.178 1.00 41.44 173 LEU A O 1
ATOM 1318 N N . LYS A 1 174 ? -0.825 -41.314 -23.914 1.00 37.84 174 LYS A N 1
ATOM 1319 C CA . LYS A 1 174 ? -1.961 -40.469 -23.565 1.00 37.84 174 LYS A CA 1
ATOM 1320 C C . LYS A 1 174 ? -1.729 -39.996 -22.133 1.00 37.84 174 LYS A C 1
ATOM 1322 O O . LYS A 1 174 ? -2.108 -40.686 -21.189 1.00 37.84 174 LYS A O 1
ATOM 1327 N N . MET A 1 175 ? -1.099 -38.837 -21.954 1.00 34.56 175 MET A N 1
ATOM 1328 C CA . MET A 1 175 ? -1.098 -38.169 -20.656 1.00 34.56 175 MET A CA 1
ATOM 1329 C C . MET A 1 175 ? -2.530 -37.710 -20.369 1.00 34.56 175 MET A C 1
ATOM 1331 O O . MET A 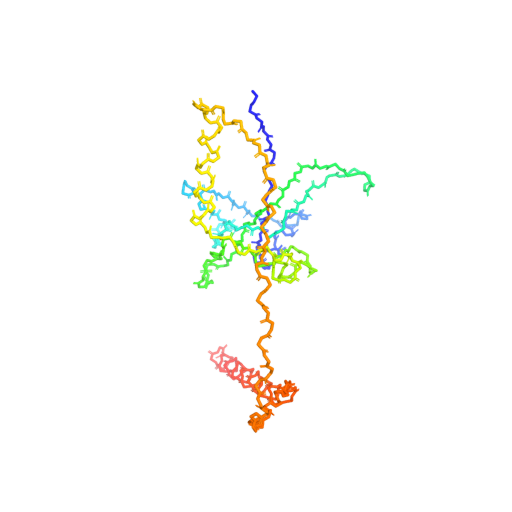1 175 ? -2.974 -36.659 -20.822 1.00 34.56 175 MET A O 1
ATOM 1335 N N . LYS A 1 176 ? -3.286 -38.526 -19.630 1.00 35.81 176 LYS A N 1
ATOM 1336 C CA . LYS A 1 176 ? -4.444 -38.027 -18.892 1.00 35.81 176 LYS A CA 1
ATOM 1337 C C . LYS A 1 176 ? -3.888 -37.167 -17.764 1.00 35.81 176 LYS A C 1
ATOM 1339 O O . LYS A 1 176 ? -3.237 -37.693 -16.865 1.00 35.81 176 LYS A O 1
ATOM 1344 N N . LEU A 1 177 ? -4.172 -35.867 -17.789 1.00 34.56 177 LEU A N 1
ATOM 1345 C CA . LEU A 1 177 ? -4.148 -35.061 -16.574 1.00 34.56 177 LEU A CA 1
ATOM 1346 C C . LEU A 1 177 ? -5.252 -35.608 -15.660 1.00 34.56 177 LEU A C 1
ATOM 1348 O O . LEU A 1 177 ? -6.408 -35.194 -15.728 1.00 34.56 177 LEU A O 1
ATOM 1352 N N . VAL A 1 178 ? -4.906 -36.609 -14.856 1.00 35.03 178 VAL A N 1
ATOM 1353 C CA . VAL A 1 178 ? -5.741 -37.058 -13.751 1.00 35.03 178 VAL A CA 1
ATOM 1354 C C . VAL A 1 178 ? -5.541 -36.030 -12.649 1.00 35.03 178 VAL A C 1
ATOM 1356 O O . VAL A 1 178 ? -4.552 -36.060 -11.927 1.00 35.03 178 VAL A O 1
ATOM 1359 N N . VAL A 1 179 ? -6.469 -35.082 -12.539 1.00 43.00 179 VAL A N 1
ATOM 1360 C CA . VAL A 1 179 ? -6.627 -34.330 -11.295 1.00 43.00 179 VAL A CA 1
ATOM 1361 C C . VAL A 1 179 ? -7.197 -35.324 -10.282 1.00 43.00 179 VAL A C 1
ATOM 1363 O O . VAL A 1 179 ? -8.402 -35.578 -10.274 1.00 43.00 179 VAL A O 1
ATOM 1366 N N . SER A 1 180 ? -6.331 -35.930 -9.466 1.00 44.00 180 SER A N 1
ATOM 1367 C CA . SER A 1 180 ? -6.681 -36.792 -8.330 1.00 44.00 180 SER A CA 1
ATOM 1368 C C . SER A 1 180 ? -7.367 -35.959 -7.246 1.00 44.00 180 SER A C 1
ATOM 1370 O O . SER A 1 180 ? -6.803 -35.608 -6.217 1.00 44.00 180 SER A O 1
ATOM 1372 N N . ARG A 1 181 ? -8.629 -35.599 -7.487 1.00 53.94 181 ARG A N 1
ATOM 1373 C CA . ARG A 1 181 ? -9.434 -34.733 -6.614 1.00 53.94 181 ARG A CA 1
ATOM 1374 C C . ARG A 1 181 ? -9.961 -35.423 -5.343 1.00 53.94 181 ARG A C 1
ATOM 1376 O O . ARG A 1 181 ? -10.817 -34.851 -4.676 1.00 53.94 181 ARG A O 1
ATOM 1383 N N . SER A 1 182 ? -9.467 -36.607 -4.977 1.00 57.72 182 SER A N 1
ATOM 1384 C CA . SER A 1 182 ? -9.939 -37.356 -3.798 1.00 57.72 182 SER A CA 1
ATOM 1385 C C . SER A 1 182 ? -8.829 -37.780 -2.829 1.00 57.72 182 SER A C 1
ATOM 1387 O O . SER A 1 182 ? -8.993 -37.589 -1.625 1.00 57.72 182 SER A O 1
ATOM 1389 N N . GLU A 1 183 ? -7.693 -38.289 -3.310 1.00 53.00 183 GLU A N 1
ATOM 1390 C CA . GLU A 1 183 ? -6.651 -38.851 -2.429 1.00 53.00 183 GLU A CA 1
ATOM 1391 C C . GLU A 1 183 ? -5.841 -37.770 -1.693 1.00 53.00 183 GLU A C 1
ATOM 1393 O O . GLU A 1 183 ? -5.528 -37.924 -0.509 1.00 53.00 183 GLU A O 1
ATOM 1398 N N . ASP A 1 184 ? -5.611 -36.615 -2.326 1.00 57.94 184 ASP A N 1
ATOM 1399 C CA . ASP A 1 184 ? -4.898 -35.505 -1.685 1.00 57.94 184 ASP A CA 1
ATOM 1400 C C . ASP A 1 184 ? -5.748 -34.797 -0.627 1.00 57.94 184 ASP A C 1
ATOM 1402 O O . ASP A 1 184 ? -5.228 -34.391 0.410 1.00 57.94 184 ASP A O 1
ATOM 1406 N N . ARG A 1 185 ? -7.072 -34.702 -0.818 1.00 58.44 185 ARG A N 1
ATOM 1407 C CA . ARG A 1 185 ? -7.958 -34.051 0.160 1.00 58.44 185 ARG A CA 1
ATOM 1408 C C . ARG A 1 185 ? -8.044 -34.851 1.457 1.00 58.44 185 ARG A C 1
ATOM 1410 O O . ARG A 1 185 ? -7.978 -34.248 2.521 1.00 58.44 185 ARG A O 1
ATOM 1417 N N . ALA A 1 186 ? -8.139 -36.180 1.381 1.00 71.56 186 ALA A N 1
ATOM 1418 C CA . ALA A 1 186 ? -8.149 -37.039 2.567 1.00 71.56 186 ALA A CA 1
ATOM 1419 C C . ALA A 1 186 ? -6.815 -36.965 3.327 1.00 71.56 186 ALA A C 1
ATOM 1421 O O . ALA A 1 186 ? -6.797 -36.856 4.551 1.00 71.56 186 ALA A O 1
ATOM 1422 N N . ARG A 1 187 ? -5.690 -36.937 2.604 1.00 71.12 187 ARG A N 1
ATOM 1423 C CA . ARG A 1 187 ? -4.353 -36.823 3.202 1.00 71.12 187 ARG A CA 1
ATOM 1424 C C . ARG A 1 187 ? -4.099 -35.450 3.827 1.00 71.12 187 ARG A C 1
ATOM 1426 O O . ARG A 1 187 ? -3.480 -35.363 4.887 1.00 71.12 187 ARG A O 1
ATOM 1433 N N . ILE A 1 188 ? -4.574 -34.383 3.184 1.00 66.00 188 ILE A N 1
ATOM 1434 C CA . ILE A 1 188 ? -4.511 -33.014 3.710 1.00 66.00 188 ILE A CA 1
ATOM 1435 C C . ILE A 1 188 ? -5.428 -32.879 4.933 1.00 66.00 188 ILE A C 1
ATOM 1437 O O . ILE A 1 188 ? -4.987 -32.355 5.952 1.00 66.00 188 ILE A O 1
ATOM 1441 N N . GLN A 1 189 ? -6.646 -33.426 4.884 1.00 73.19 189 GLN A N 1
ATOM 1442 C CA . GLN A 1 189 ? -7.583 -33.424 6.011 1.00 73.19 189 GLN A CA 1
ATOM 1443 C C . GLN A 1 189 ? -7.023 -34.193 7.217 1.00 73.19 189 GLN A C 1
ATOM 1445 O O . GLN A 1 189 ? -7.043 -33.676 8.330 1.00 73.19 189 GLN A O 1
ATOM 1450 N N . ALA A 1 190 ? -6.417 -35.363 6.994 1.00 82.88 190 ALA A N 1
ATOM 1451 C CA . ALA A 1 190 ? -5.765 -36.138 8.049 1.00 82.88 190 ALA A CA 1
ATOM 1452 C C . ALA A 1 190 ? -4.581 -35.386 8.688 1.00 82.88 190 ALA A C 1
ATOM 1454 O O . ALA A 1 190 ? -4.377 -35.460 9.898 1.00 82.88 190 ALA A O 1
ATOM 1455 N N . LYS A 1 191 ? -3.810 -34.621 7.898 1.00 78.56 191 LYS A N 1
ATOM 1456 C CA . LYS A 1 191 ? -2.746 -33.751 8.429 1.00 78.56 191 LYS A CA 1
ATOM 1457 C C . LYS A 1 191 ? -3.307 -32.608 9.272 1.00 78.56 191 LYS A C 1
ATOM 1459 O O . LYS A 1 191 ? -2.749 -32.323 10.327 1.00 78.56 191 LYS A O 1
ATOM 1464 N N . ILE A 1 192 ? -4.396 -31.978 8.830 1.00 76.75 192 ILE A N 1
ATOM 1465 C CA . ILE A 1 192 ? -5.061 -30.909 9.585 1.00 76.75 192 ILE A CA 1
ATOM 1466 C C . ILE A 1 192 ? -5.584 -31.461 10.916 1.00 76.75 192 ILE A C 1
ATOM 1468 O O . ILE A 1 192 ? -5.282 -30.899 11.965 1.00 76.75 192 ILE A O 1
ATOM 1472 N N . GLU A 1 193 ? -6.279 -32.598 10.913 1.00 88.75 193 GLU A N 1
ATOM 1473 C CA . GLU A 1 193 ? -6.794 -33.232 12.135 1.00 88.75 193 GLU A CA 1
ATOM 1474 C C . GLU A 1 193 ? -5.677 -33.648 13.100 1.00 88.75 193 GLU A C 1
ATOM 1476 O O . GLU A 1 193 ? -5.790 -33.424 14.306 1.00 88.75 193 GLU A O 1
ATOM 1481 N N . ALA A 1 194 ? -4.563 -34.179 12.586 1.00 89.62 194 ALA A N 1
ATOM 1482 C CA . ALA A 1 194 ? -3.409 -34.534 13.410 1.00 89.62 194 ALA A CA 1
ATOM 1483 C C . ALA A 1 194 ? -2.779 -33.307 14.090 1.00 89.62 194 ALA A C 1
ATOM 1485 O O . ALA A 1 194 ? -2.466 -33.358 15.281 1.00 89.62 194 ALA A O 1
ATOM 1486 N N . VAL A 1 195 ? -2.631 -32.196 13.358 1.00 83.44 195 VAL A N 1
ATOM 1487 C CA . VAL A 1 195 ? -2.114 -30.932 13.906 1.00 83.44 195 VAL A CA 1
ATOM 1488 C C . VAL A 1 195 ? -3.079 -30.356 14.940 1.00 83.44 195 VAL A C 1
ATOM 1490 O O . VAL A 1 195 ? -2.649 -29.977 16.025 1.00 83.44 195 VAL A O 1
ATOM 1493 N N . THR A 1 196 ? -4.383 -30.365 14.656 1.00 84.25 196 THR A N 1
ATOM 1494 C CA . THR A 1 196 ? -5.403 -29.834 15.575 1.00 84.25 196 THR A CA 1
ATOM 1495 C C . THR A 1 196 ? -5.417 -30.621 16.888 1.00 84.25 196 THR A C 1
ATOM 1497 O O . THR A 1 196 ? -5.355 -30.037 17.966 1.00 84.25 196 THR A O 1
ATOM 1500 N N . LYS A 1 197 ? -5.357 -31.957 16.809 1.00 89.56 197 LYS A N 1
ATOM 1501 C CA . LYS A 1 197 ? -5.283 -32.837 17.983 1.00 89.56 197 LYS A CA 1
ATOM 1502 C C . LYS A 1 197 ? -4.001 -32.633 18.796 1.00 89.56 197 LYS A C 1
ATOM 1504 O O . LYS A 1 197 ? -4.037 -32.698 20.023 1.00 89.56 197 LYS A O 1
ATOM 1509 N N . ALA A 1 198 ? -2.871 -32.382 18.134 1.00 87.19 198 ALA A N 1
ATOM 1510 C CA . ALA A 1 198 ? -1.619 -32.063 18.815 1.00 87.19 198 ALA A CA 1
ATOM 1511 C C . ALA A 1 198 ? -1.697 -30.710 19.543 1.00 87.19 198 ALA A C 1
ATOM 1513 O O . ALA A 1 198 ? -1.240 -30.606 20.682 1.00 87.19 198 ALA A O 1
ATOM 1514 N N . CYS A 1 199 ? -2.323 -29.700 18.928 1.00 79.06 199 CYS A N 1
ATOM 1515 C CA . CYS A 1 199 ? -2.567 -28.400 19.553 1.00 79.06 199 CYS A CA 1
ATOM 1516 C C . CYS A 1 199 ? -3.509 -28.503 20.760 1.00 79.06 199 CYS A C 1
ATOM 1518 O O . CYS A 1 199 ? -3.223 -27.908 21.797 1.00 79.06 199 CYS A O 1
ATOM 1520 N N . ASP A 1 200 ? -4.585 -29.288 20.668 1.00 86.75 200 ASP A N 1
ATOM 1521 C CA . ASP A 1 200 ? -5.509 -29.504 21.786 1.00 86.75 200 ASP A CA 1
ATOM 1522 C C . ASP A 1 200 ? -4.830 -30.238 22.950 1.00 86.75 2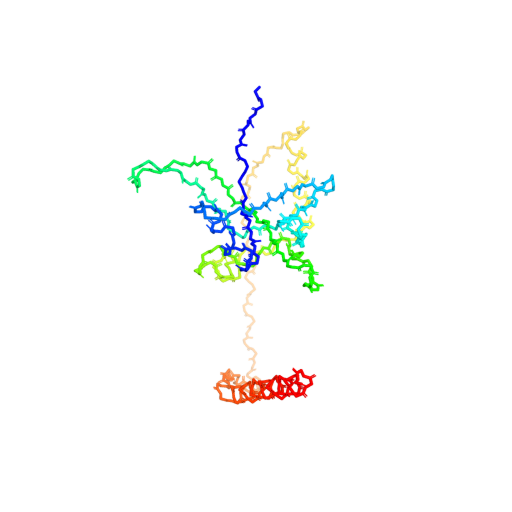00 ASP A C 1
ATOM 1524 O O . ASP A 1 200 ? -4.921 -29.791 24.091 1.00 86.75 200 ASP A O 1
ATOM 1528 N N . ALA A 1 201 ? -4.051 -31.289 22.673 1.00 85.81 201 ALA A N 1
ATOM 1529 C CA . ALA A 1 201 ? -3.290 -31.999 23.702 1.00 85.81 201 ALA A CA 1
ATOM 1530 C C . ALA A 1 201 ? -2.222 -31.110 24.366 1.00 85.81 201 ALA A C 1
ATOM 1532 O O . ALA A 1 201 ? -1.980 -31.216 25.570 1.00 85.81 201 ALA A O 1
ATOM 1533 N N . ALA A 1 202 ? -1.578 -30.225 23.599 1.00 82.00 202 ALA A N 1
ATOM 1534 C CA . ALA A 1 202 ? -0.650 -29.239 24.140 1.00 82.00 202 ALA A CA 1
ATOM 1535 C C . ALA A 1 202 ? -1.377 -28.214 25.025 1.00 82.00 202 ALA A C 1
ATOM 1537 O O . ALA A 1 202 ? -0.897 -27.908 26.114 1.00 82.00 202 ALA A O 1
ATOM 1538 N N . ARG A 1 203 ? -2.559 -27.742 24.605 1.00 78.50 203 ARG A N 1
ATOM 1539 C CA . ARG A 1 203 ? -3.407 -26.828 25.383 1.00 78.50 203 ARG A CA 1
ATOM 1540 C C . ARG A 1 203 ? -3.885 -27.460 26.689 1.00 78.50 203 ARG A C 1
ATOM 1542 O O . ARG A 1 203 ? -3.867 -26.790 27.718 1.00 78.50 203 ARG A O 1
ATOM 1549 N N . ASP A 1 204 ? -4.270 -28.731 26.672 1.00 84.44 204 ASP A N 1
ATOM 1550 C CA . ASP A 1 204 ? -4.727 -29.441 27.869 1.00 84.44 204 ASP A CA 1
ATOM 1551 C C . ASP A 1 204 ? -3.571 -29.707 28.842 1.00 84.44 204 ASP A C 1
ATOM 1553 O O . ASP A 1 204 ? -3.729 -29.523 30.048 1.00 84.44 204 ASP A O 1
ATOM 1557 N N . LYS A 1 205 ? -2.370 -30.021 28.332 1.00 81.19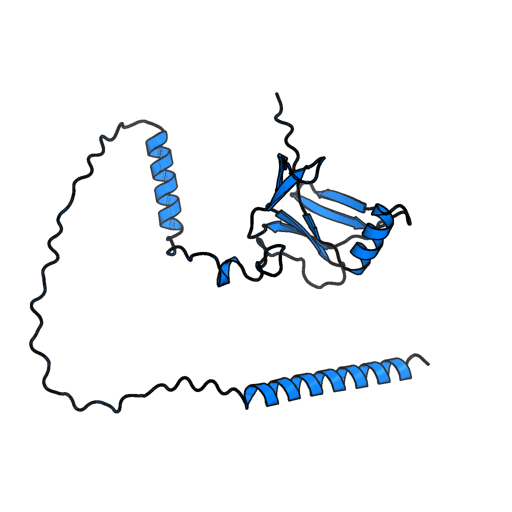 205 LYS A N 1
ATOM 1558 C CA . LYS A 1 205 ? -1.147 -30.062 29.153 1.00 81.19 205 LYS A CA 1
ATOM 1559 C C . LYS A 1 205 ? -0.819 -28.703 29.768 1.00 81.19 205 LYS A C 1
ATOM 1561 O O . LYS A 1 205 ? -0.414 -28.651 30.923 1.00 81.19 205 LYS A O 1
ATOM 1566 N N . LEU A 1 206 ? -1.011 -27.614 29.024 1.00 74.38 206 LEU A N 1
ATOM 1567 C CA . LEU A 1 206 ? -0.760 -26.261 29.522 1.00 74.38 206 LEU A CA 1
ATOM 1568 C C . LEU A 1 206 ? -1.762 -25.867 30.618 1.00 74.38 206 LEU A C 1
ATOM 1570 O O . LEU A 1 206 ? -1.372 -25.275 31.617 1.00 74.38 206 LEU A O 1
ATOM 1574 N N . LYS A 1 207 ? -3.034 -26.262 30.477 1.00 78.38 207 LYS A N 1
ATOM 1575 C CA . LYS A 1 207 ? -4.057 -26.091 31.522 1.00 78.38 207 LYS A CA 1
ATOM 1576 C C . LYS A 1 207 ? -3.780 -26.936 32.766 1.00 78.38 207 LYS A C 1
ATOM 1578 O O . LYS A 1 207 ? -4.026 -26.463 33.865 1.00 78.38 207 LYS A O 1
ATOM 1583 N N . ALA A 1 208 ? -3.248 -28.148 32.607 1.00 75.88 208 ALA A N 1
ATOM 1584 C CA . ALA A 1 208 ? -2.883 -29.018 33.727 1.00 75.88 208 ALA A CA 1
ATOM 1585 C C . ALA A 1 208 ? -1.637 -28.544 34.502 1.00 75.88 208 ALA A C 1
ATOM 1587 O O . ALA A 1 208 ? -1.435 -28.965 35.635 1.00 75.88 208 ALA A O 1
ATOM 1588 N N . LEU A 1 209 ? -0.805 -27.688 33.899 1.00 70.38 209 LEU A N 1
ATOM 1589 C CA . LEU A 1 209 ? 0.377 -27.081 34.528 1.00 70.38 209 LEU A CA 1
ATOM 1590 C C . LEU A 1 209 ? 0.106 -25.681 35.108 1.00 70.38 209 LEU A C 1
ATOM 1592 O O . LEU A 1 209 ? 0.953 -25.150 35.819 1.00 70.38 209 LEU A O 1
ATOM 1596 N N . GLY A 1 210 ? -1.036 -25.076 34.770 1.00 58.53 210 GLY A N 1
ATOM 1597 C CA . GLY A 1 210 ? -1.447 -23.735 35.199 1.00 58.53 210 GLY A CA 1
ATOM 1598 C C . GLY A 1 210 ? -2.599 -23.722 36.207 1.00 58.53 210 GLY A C 1
ATOM 1599 O O . GLY A 1 210 ? -3.287 -22.706 36.300 1.00 58.53 210 GLY A O 1
ATOM 1600 N N . GLY A 1 211 ? -2.836 -24.842 36.897 1.00 47.97 211 GLY A N 1
ATOM 1601 C CA . GLY A 1 211 ? -3.745 -24.964 38.040 1.00 47.97 211 GLY A CA 1
ATOM 1602 C C . GLY A 1 211 ? -2.974 -25.142 39.336 1.00 47.97 211 GLY A C 1
ATOM 1603 O O . GLY A 1 211 ? -1.958 -25.870 39.301 1.00 47.97 211 GLY A O 1
#

Secondary structure (DSSP, 8-state):
----PPP--EEE--HHHHHHHHHHHHTSS---EEEEE-TTS-EEEEETTEEEEEEEEEEEEEEEEEE-SSSSS-EEEEEEEEEEEEEETTSSS----SB-SS-SSGGGTTHHHHTSPPPPPPPHHHHHHHHHHHHHHHT-S-----------------PPPPPPP---PPP---------TTHHHHHHHHHHHHHHHHHHHHHHHHHHH--